Protein AF-0000000087148846 (afdb_homodimer)

Foldseek 3Di:
DFDWDKDWDADPVGDIDIDIDTPPPLVVQDDPPDDSVLSVVLVVLLVVLVVLCCCCVVDDDDDDPVSVVVNVVSQVVNCVSVVDGNCVVVVDDD/DFDWDKDWDADPVGDIDIDIDTPPPLVVQDDPPDDSVLSVVLVVLLVVLVVLCCCCPVDDDDDDPVSVVVNVVSQVVNCVSVVDGNCVVVVDDD

Radius of gyration: 16.55 Å; Cα contacts (8 Å, |Δi|>4): 254; chains: 2; bounding box: 36×47×43 Å

Solvent-accessible surface area (backbone atoms only — not comparable to full-atom values): 10698 Å² total; per-residue (Å²): 134,71,55,71,43,52,30,39,34,29,33,79,84,65,52,68,33,70,38,73,39,34,56,61,53,63,64,73,74,39,59,93,89,55,53,66,36,52,48,53,34,49,53,33,48,53,50,53,35,52,51,38,44,45,60,59,74,65,44,89,75,88,69,59,67,69,55,50,45,35,32,54,42,29,42,50,52,43,22,70,74,71,73,44,48,59,47,71,76,65,69,55,76,135,134,68,55,72,41,51,29,39,34,30,33,79,84,65,51,68,32,70,36,74,40,35,54,61,54,62,64,73,73,40,58,92,89,55,53,67,35,51,48,53,35,50,52,34,47,52,50,53,37,54,51,38,44,44,58,57,75,65,46,91,72,88,69,58,67,68,55,50,46,35,32,53,42,29,42,50,51,44,23,69,73,71,72,46,48,61,48,71,74,67,70,56,78,135

Organism: NCBI:txid1816183

Structure (mmCIF, N/CA/C/O backbone):
data_AF-0000000087148846-model_v1
#
loop_
_entity.id
_entity.type
_entity.pdbx_description
1 polymer 'DUF3194 domain-containing protein'
#
loop_
_atom_site.group_PDB
_atom_site.id
_atom_site.type_symbol
_atom_site.label_atom_id
_atom_site.label_alt_id
_atom_site.label_comp_id
_atom_site.label_asym_id
_atom_site.label_entity_id
_atom_site.label_seq_id
_atom_site.pdbx_PDB_ins_code
_atom_site.Cartn_x
_atom_site.Cartn_y
_atom_site.Cartn_z
_atom_site.occupancy
_atom_site.B_iso_or_equiv
_atom_site.auth_seq_id
_atom_site.auth_comp_id
_atom_site.auth_asym_id
_atom_site.auth_atom_id
_atom_site.pdbx_PDB_model_num
ATOM 1 N N . MET A 1 1 ? 13.867 19.562 8.43 1 84.69 1 MET A N 1
ATOM 2 C CA . MET A 1 1 ? 13.836 18.188 7.961 1 84.69 1 MET A CA 1
ATOM 3 C C . MET A 1 1 ? 12.719 17.406 8.641 1 84.69 1 MET A C 1
ATOM 5 O O . MET A 1 1 ? 12.359 17.688 9.781 1 84.69 1 MET A O 1
ATOM 9 N N . VAL A 1 2 ? 11.945 16.594 7.828 1 97.56 2 VAL A N 1
ATOM 10 C CA . VAL A 1 2 ? 10.82 15.828 8.359 1 97.56 2 VAL A CA 1
ATOM 11 C C . VAL A 1 2 ? 11.32 14.523 8.969 1 97.56 2 VAL A C 1
ATOM 13 O O . VAL A 1 2 ? 12.102 13.797 8.352 1 97.56 2 VAL A O 1
ATOM 16 N N . ASP A 1 3 ? 10.984 14.312 10.273 1 98.25 3 ASP A N 1
ATOM 17 C CA . ASP A 1 3 ? 11.352 13.07 10.945 1 98.25 3 ASP A CA 1
ATOM 18 C C . ASP A 1 3 ? 10.531 11.898 10.398 1 98.25 3 ASP A C 1
ATOM 20 O O . ASP A 1 3 ? 9.602 12.094 9.617 1 98.25 3 ASP A O 1
ATOM 24 N N . THR A 1 4 ? 10.992 10.633 10.781 1 98.81 4 THR A N 1
ATOM 25 C CA . THR A 1 4 ? 10.289 9.438 10.328 1 98.81 4 THR A CA 1
ATOM 26 C C . THR A 1 4 ? 9.625 8.727 11.508 1 98.81 4 THR A C 1
ATOM 28 O O . THR A 1 4 ? 10.008 8.93 12.656 1 98.81 4 THR A O 1
ATOM 31 N N . GLU A 1 5 ? 8.594 8.047 11.211 1 98.81 5 GLU A N 1
ATOM 32 C CA . GLU A 1 5 ? 8.023 7.043 12.109 1 98.81 5 GLU A CA 1
ATOM 33 C C . GLU A 1 5 ? 8.141 5.641 11.516 1 98.81 5 GLU A C 1
ATOM 35 O O . GLU A 1 5 ? 8.07 5.473 10.297 1 98.81 5 GLU A O 1
ATOM 40 N N . THR A 1 6 ? 8.227 4.66 12.438 1 98.88 6 THR A N 1
ATOM 41 C CA . THR A 1 6 ? 8.484 3.299 11.977 1 98.88 6 THR A CA 1
ATOM 42 C C . THR A 1 6 ? 7.32 2.381 12.328 1 98.88 6 THR A C 1
ATOM 44 O O . THR A 1 6 ? 6.82 2.404 13.461 1 98.88 6 THR A O 1
ATOM 47 N N . TYR A 1 7 ? 6.887 1.65 11.414 1 99 7 TYR A N 1
ATOM 48 C CA . TYR A 1 7 ? 5.945 0.551 11.602 1 99 7 TYR A CA 1
ATOM 49 C C . TYR A 1 7 ? 6.645 -0.795 11.445 1 99 7 TYR A C 1
ATOM 51 O O . TYR A 1 7 ? 7.539 -0.943 10.609 1 99 7 TYR A O 1
ATOM 59 N N . THR A 1 8 ? 6.211 -1.742 12.258 1 98.94 8 THR A N 1
ATOM 60 C CA . THR A 1 8 ? 6.703 -3.107 12.109 1 98.94 8 THR A CA 1
ATOM 61 C C . THR A 1 8 ? 5.637 -4 11.477 1 98.94 8 THR A C 1
ATOM 63 O O . THR A 1 8 ? 4.473 -3.965 11.883 1 98.94 8 THR A O 1
ATOM 66 N N . ILE A 1 9 ? 6.035 -4.719 10.469 1 98.94 9 ILE A N 1
ATOM 67 C CA . ILE A 1 9 ? 5.176 -5.691 9.805 1 98.94 9 ILE A CA 1
ATOM 68 C C . ILE A 1 9 ? 5.613 -7.105 10.18 1 98.94 9 ILE A C 1
ATOM 70 O O . ILE A 1 9 ? 6.746 -7.504 9.906 1 98.94 9 ILE A O 1
ATOM 74 N N . GLU A 1 10 ? 4.73 -7.805 10.797 1 98.94 10 GLU A N 1
ATOM 75 C CA . GLU A 1 10 ? 4.996 -9.195 11.156 1 98.94 10 GLU A CA 1
ATOM 76 C C . GLU A 1 10 ? 4.188 -10.156 10.289 1 98.94 10 GLU A C 1
ATOM 78 O O . GLU A 1 10 ? 2.973 -10.008 10.156 1 98.94 10 GLU A O 1
ATOM 83 N N . GLY A 1 11 ? 4.91 -11.102 9.742 1 98.75 11 GLY A N 1
ATOM 84 C CA . GLY A 1 11 ? 4.27 -12.07 8.875 1 98.75 11 GLY A CA 1
ATOM 85 C C . GLY A 1 11 ? 3.727 -13.273 9.617 1 98.75 11 GLY A C 1
ATOM 86 O O . GLY A 1 11 ? 3.896 -13.383 10.836 1 98.75 11 GLY A O 1
ATOM 87 N N . PRO A 1 12 ? 3.014 -14.086 8.867 1 97.69 12 PRO A N 1
ATOM 88 C CA . PRO A 1 12 ? 2.385 -15.258 9.484 1 97.69 12 PRO A CA 1
ATOM 89 C C . PRO A 1 12 ? 3.4 -16.219 10.102 1 97.69 12 PRO A C 1
ATOM 91 O O . PRO A 1 12 ? 3.064 -16.969 11.023 1 97.69 12 PRO A O 1
ATOM 94 N N . ASP A 1 13 ? 4.652 -16.172 9.648 1 96.56 13 ASP A N 1
ATOM 95 C CA . ASP A 1 13 ? 5.656 -17.094 10.156 1 96.56 13 ASP A CA 1
ATOM 96 C C . ASP A 1 13 ? 6.512 -16.438 11.242 1 96.56 13 ASP A C 1
ATOM 98 O O . ASP A 1 13 ? 7.5 -17.031 11.695 1 96.56 13 ASP A O 1
ATOM 102 N N . GLY A 1 14 ? 6.289 -15.273 11.523 1 97.5 14 GLY A N 1
ATOM 103 C CA . GLY A 1 14 ? 6.984 -14.617 12.625 1 97.5 14 GLY A CA 1
ATOM 104 C C . GLY A 1 14 ? 8.086 -13.68 12.156 1 97.5 14 GLY A C 1
ATOM 105 O O . GLY A 1 14 ? 8.641 -12.922 12.953 1 97.5 14 GLY A O 1
ATOM 106 N N . ASP A 1 15 ? 8.477 -13.734 10.875 1 97.94 15 ASP A N 1
ATOM 107 C CA . ASP A 1 15 ? 9.461 -12.797 10.344 1 97.94 15 ASP A CA 1
ATOM 108 C C . ASP A 1 15 ? 8.922 -11.375 10.336 1 97.94 15 ASP A C 1
ATOM 110 O O . ASP A 1 15 ? 7.715 -11.164 10.234 1 97.94 15 ASP A O 1
ATOM 114 N N . THR A 1 16 ? 9.859 -10.406 10.5 1 98.81 16 THR A N 1
ATOM 115 C CA . THR A 1 16 ? 9.43 -9.016 10.57 1 98.81 16 THR A CA 1
ATOM 116 C C . THR A 1 16 ? 10.211 -8.156 9.586 1 98.81 16 THR A C 1
ATOM 118 O O . THR A 1 16 ? 11.297 -8.547 9.141 1 98.81 16 THR A O 1
ATOM 121 N N . ASP A 1 17 ? 9.648 -7.086 9.141 1 98.88 17 ASP A N 1
ATOM 122 C CA . ASP A 1 17 ? 10.297 -5.984 8.43 1 98.88 17 ASP A CA 1
ATOM 123 C C . ASP A 1 17 ? 9.766 -4.637 8.898 1 98.88 17 ASP A C 1
ATOM 125 O O . ASP A 1 17 ? 8.766 -4.574 9.633 1 98.88 17 ASP A O 1
ATOM 129 N N . GLU A 1 18 ? 10.523 -3.627 8.586 1 98.94 18 GLU A N 1
ATOM 130 C CA . GLU A 1 18 ? 10.133 -2.289 9.016 1 98.94 18 GLU A CA 1
ATOM 131 C C . GLU A 1 18 ? 9.688 -1.438 7.824 1 98.94 18 GLU A C 1
ATOM 133 O O . GLU A 1 18 ? 10.211 -1.593 6.719 1 98.94 18 GLU A O 1
ATOM 138 N N . LEU A 1 19 ? 8.758 -0.601 8.078 1 98.94 19 LEU A N 1
ATOM 139 C CA . LEU A 1 19 ? 8.258 0.419 7.164 1 98.94 19 LEU A CA 1
ATOM 140 C C . LEU A 1 19 ? 8.445 1.814 7.75 1 98.94 19 LEU A C 1
ATOM 142 O O . LEU A 1 19 ? 7.801 2.168 8.742 1 98.94 19 LEU A O 1
ATOM 146 N N . GLU A 1 20 ? 9.344 2.539 7.191 1 98.94 20 GLU A N 1
ATOM 147 C CA . GLU A 1 20 ? 9.555 3.928 7.594 1 98.94 20 GLU A CA 1
ATOM 148 C C . GLU A 1 20 ? 8.75 4.883 6.719 1 98.94 20 GL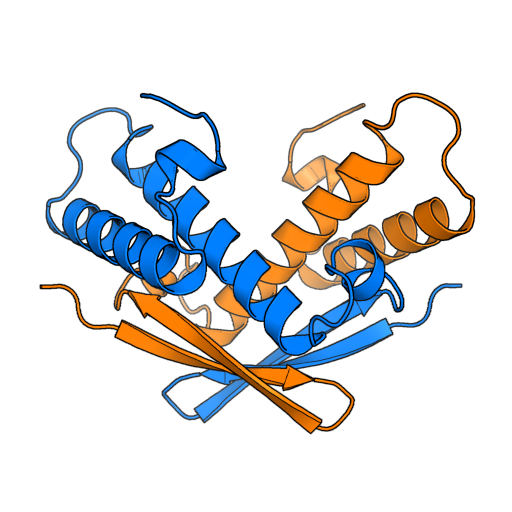U A C 1
ATOM 150 O O . GLU A 1 20 ? 8.75 4.762 5.492 1 98.94 20 GLU A O 1
ATOM 155 N N . LEU A 1 21 ? 8.055 5.746 7.387 1 99 21 LEU A N 1
ATOM 156 C CA . LEU A 1 21 ? 7.273 6.793 6.73 1 99 21 LEU A CA 1
ATOM 157 C C . LEU A 1 21 ? 7.562 8.156 7.348 1 99 21 LEU A C 1
ATOM 159 O O . LEU A 1 21 ? 7.871 8.25 8.539 1 99 21 LEU A O 1
ATOM 163 N N . PRO A 1 22 ? 7.438 9.195 6.48 1 98.88 22 PRO A N 1
ATOM 164 C CA . PRO A 1 22 ? 7.551 10.523 7.086 1 98.88 22 PRO A CA 1
ATOM 165 C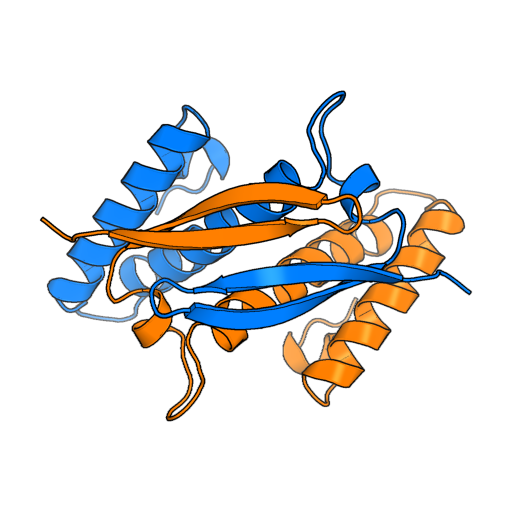 C . PRO A 1 22 ? 6.484 10.781 8.148 1 98.88 22 PRO A C 1
ATOM 167 O O . PRO A 1 22 ? 5.32 10.414 7.961 1 98.88 22 PRO A O 1
ATOM 170 N N . GLU A 1 23 ? 6.992 11.422 9.305 1 98.69 23 GLU A N 1
ATOM 171 C CA . GLU A 1 23 ? 5.996 11.898 10.258 1 98.69 23 GLU A CA 1
ATOM 172 C C . GLU A 1 23 ? 5.004 12.844 9.586 1 98.69 23 GLU A C 1
ATOM 174 O O . GLU A 1 23 ? 5.398 13.727 8.82 1 98.69 23 GLU A O 1
ATOM 179 N N . GLY A 1 24 ? 3.73 12.57 9.812 1 98 24 GLY A N 1
ATOM 180 C CA . GLY A 1 24 ? 2.697 13.438 9.266 1 98 24 GLY A CA 1
ATOM 181 C C . GLY A 1 24 ? 2.031 12.859 8.023 1 98 24 GLY A C 1
ATOM 182 O O . GLY A 1 24 ? 0.914 13.25 7.68 1 98 24 GLY A O 1
ATOM 183 N N . LEU A 1 25 ? 2.693 11.992 7.258 1 98.88 25 LEU A N 1
ATOM 184 C CA . LEU A 1 25 ? 2.127 11.461 6.023 1 98.88 25 LEU A CA 1
ATOM 185 C C . LEU A 1 25 ? 0.875 10.633 6.309 1 98.88 25 LEU A C 1
ATOM 187 O O . LEU A 1 25 ? -0.162 10.836 5.672 1 98.88 25 LEU A O 1
ATOM 191 N N . VAL A 1 26 ? 0.969 9.742 7.277 1 98.81 26 VAL A N 1
ATOM 192 C CA . VAL A 1 26 ? -0.165 8.883 7.609 1 98.81 26 VAL A CA 1
ATOM 193 C C . VAL A 1 26 ? -1.347 9.742 8.055 1 98.81 26 VAL A C 1
ATOM 195 O O . VAL A 1 26 ? -2.486 9.5 7.66 1 98.81 26 VAL A O 1
ATOM 198 N N . ASP A 1 27 ? -1.067 10.805 8.805 1 97.75 27 ASP A N 1
ATOM 199 C CA . ASP A 1 27 ? -2.117 11.711 9.273 1 97.75 27 ASP A CA 1
ATOM 200 C C . ASP A 1 27 ? -2.795 12.414 8.102 1 97.75 27 ASP A C 1
ATOM 202 O O . ASP A 1 27 ? -4.004 12.656 8.133 1 97.75 27 ASP A O 1
ATOM 206 N N . THR A 1 28 ? -2.002 12.836 7.129 1 98.06 28 THR A N 1
ATOM 207 C CA . THR A 1 28 ? -2.518 13.516 5.945 1 98.06 28 THR A CA 1
ATOM 208 C C . THR A 1 28 ? -3.508 12.625 5.199 1 98.06 28 THR A C 1
ATOM 210 O O . THR A 1 28 ? -4.469 13.125 4.602 1 98.06 28 THR A O 1
ATOM 213 N N . LEU A 1 29 ? -3.348 11.273 5.258 1 98.38 29 LEU A N 1
ATOM 214 C CA . LEU A 1 29 ? -4.141 10.328 4.477 1 98.38 29 LEU A CA 1
ATOM 215 C C . LEU A 1 29 ? -5.266 9.734 5.32 1 98.38 29 LEU A C 1
ATOM 217 O O . LEU A 1 29 ? -6.121 9.016 4.801 1 98.38 29 LEU A O 1
ATOM 221 N N . ALA A 1 30 ? -5.285 10.031 6.621 1 98.38 30 ALA A N 1
ATOM 222 C CA . ALA A 1 30 ? -6.223 9.438 7.566 1 98.38 30 ALA A CA 1
ATOM 223 C C . ALA A 1 30 ? -7.543 10.195 7.59 1 98.38 30 ALA A C 1
ATOM 225 O O . ALA A 1 30 ? -7.559 11.422 7.453 1 98.38 30 ALA A O 1
ATOM 226 N N . GLU A 1 31 ? -8.609 9.406 7.68 1 97.5 31 GLU A N 1
ATOM 227 C CA . GLU A 1 31 ? -9.859 10.039 8.086 1 97.5 31 GLU A CA 1
ATOM 228 C C . GLU A 1 31 ? -9.844 10.391 9.57 1 97.5 31 GLU A C 1
ATOM 230 O O . GLU A 1 31 ? -9.016 9.875 10.328 1 97.5 31 GLU A O 1
ATOM 235 N N . GLN A 1 32 ? -10.703 11.359 9.938 1 96.31 32 GLN A N 1
ATOM 236 C CA . GLN A 1 32 ? -10.766 11.781 11.336 1 96.31 32 GLN A CA 1
ATOM 237 C C . GLN A 1 32 ? -10.992 10.586 12.258 1 96.31 32 GLN A C 1
ATOM 239 O O . GLN A 1 32 ? -11.906 9.789 12.039 1 96.31 32 GLN A O 1
ATOM 244 N N . GLY A 1 33 ? -10.062 10.445 13.273 1 96.12 33 GLY A N 1
ATOM 245 C CA . GLY A 1 33 ? -10.234 9.422 14.289 1 96.12 33 GLY A CA 1
ATOM 246 C C . GLY A 1 33 ? -9.672 8.078 13.883 1 96.12 33 GLY A C 1
ATOM 247 O O . GLY A 1 33 ? -9.68 7.129 14.672 1 96.12 33 GLY A O 1
ATOM 248 N N . GLU A 1 34 ? -9.266 7.965 12.727 1 98.19 34 GLU A N 1
ATOM 249 C CA . GLU A 1 34 ? -8.719 6.703 12.234 1 98.19 34 GLU A CA 1
ATOM 250 C C . GLU A 1 34 ? -7.328 6.438 12.805 1 98.19 34 GLU A C 1
ATOM 252 O O . GLU A 1 34 ? -6.484 7.336 12.844 1 98.19 34 GLU A O 1
ATOM 257 N N . ALA A 1 35 ? -7.117 5.266 13.391 1 98.12 35 ALA A N 1
ATOM 258 C CA . ALA A 1 35 ? -5.812 4.902 13.938 1 98.12 35 ALA A CA 1
ATOM 259 C C . ALA A 1 35 ? -4.762 4.801 12.836 1 98.12 35 ALA A C 1
ATOM 261 O O . ALA A 1 35 ? -5.047 4.297 11.75 1 98.12 35 ALA A O 1
ATOM 262 N N . PRO A 1 36 ? -3.537 5.219 13.148 1 98.69 36 PRO A N 1
ATOM 263 C CA . PRO A 1 36 ? -2.49 5.199 12.125 1 98.69 36 PRO A CA 1
ATOM 264 C C . PRO A 1 36 ? -2.258 3.805 11.539 1 98.69 36 PRO A C 1
ATOM 266 O O . PRO A 1 36 ? -2.068 3.658 10.336 1 98.69 36 PRO A O 1
ATOM 269 N N . THR A 1 37 ? -2.275 2.748 12.391 1 98.88 37 THR A N 1
ATOM 270 C CA . THR A 1 37 ? -2.031 1.395 11.906 1 98.88 37 THR A CA 1
ATOM 271 C C . THR A 1 37 ? -3.154 0.942 10.977 1 98.88 37 THR A C 1
ATOM 273 O O . THR A 1 37 ? -2.916 0.19 10.031 1 98.88 37 THR A O 1
ATOM 276 N N . THR A 1 38 ? -4.371 1.38 11.219 1 98.88 38 THR A N 1
ATOM 277 C CA . THR A 1 38 ? -5.492 1.082 10.336 1 98.88 38 THR A CA 1
ATOM 278 C C . THR A 1 38 ? -5.2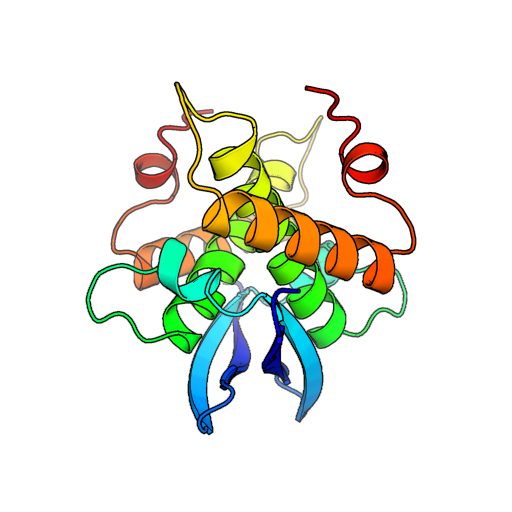81 1.715 8.961 1 98.88 38 THR A C 1
ATOM 280 O O . THR A 1 38 ? -5.516 1.074 7.938 1 98.88 38 THR A O 1
ATOM 283 N N . VAL A 1 39 ? -4.793 2.92 8.906 1 98.94 39 VAL A N 1
ATOM 284 C CA . VAL A 1 39 ? -4.504 3.611 7.656 1 98.94 39 VAL A CA 1
ATOM 285 C C . VAL A 1 39 ? -3.455 2.832 6.863 1 98.94 39 VAL A C 1
ATOM 287 O O . VAL A 1 39 ? -3.6 2.633 5.656 1 98.94 39 VAL A O 1
ATOM 290 N N . VAL A 1 40 ? -2.422 2.348 7.512 1 98.94 40 VAL A N 1
ATOM 291 C CA . VAL A 1 40 ? -1.344 1.61 6.863 1 98.94 40 VAL A CA 1
ATOM 292 C C . VAL A 1 40 ? -1.884 0.302 6.289 1 98.94 40 VAL A C 1
ATOM 294 O O . VAL A 1 40 ? -1.591 -0.048 5.145 1 98.94 40 VAL A O 1
ATOM 297 N N . ALA A 1 41 ? -2.709 -0.365 7.098 1 98.94 41 ALA A N 1
ATOM 298 C CA . ALA A 1 41 ? -3.281 -1.628 6.641 1 98.94 41 ALA A CA 1
ATOM 299 C C . ALA A 1 41 ? -4.188 -1.413 5.434 1 98.94 41 ALA A C 1
ATOM 301 O O . ALA A 1 41 ? -4.145 -2.182 4.469 1 98.94 41 ALA A O 1
ATOM 302 N N . GLU A 1 42 ? -4.973 -0.369 5.453 1 98.94 42 GLU A N 1
ATOM 303 C CA . GLU A 1 42 ? -5.949 -0.126 4.395 1 98.94 42 GLU A CA 1
ATOM 304 C C . GLU A 1 42 ? -5.262 0.294 3.098 1 98.94 42 GLU A C 1
ATOM 306 O O . GLU A 1 42 ? -5.645 -0.155 2.016 1 98.94 42 GLU A O 1
ATOM 311 N N . ILE A 1 43 ? -4.266 1.111 3.182 1 98.88 43 ILE A N 1
ATOM 312 C CA . ILE A 1 43 ? -3.543 1.537 1.988 1 98.88 43 ILE A CA 1
ATOM 313 C C . ILE A 1 43 ? -2.781 0.354 1.396 1 98.88 43 ILE A C 1
ATOM 315 O O . ILE A 1 43 ? -2.729 0.189 0.175 1 98.88 43 ILE A O 1
ATOM 319 N N . ALA A 1 44 ? -2.205 -0.488 2.266 1 98.94 44 ALA A N 1
ATOM 320 C CA . ALA A 1 44 ? -1.559 -1.703 1.774 1 98.94 44 ALA A CA 1
ATOM 321 C C . ALA A 1 44 ? -2.562 -2.609 1.066 1 98.94 44 ALA A C 1
ATOM 323 O O . ALA A 1 44 ? -2.311 -3.068 -0.051 1 98.94 44 ALA A O 1
ATOM 324 N N . LEU A 1 45 ? -3.678 -2.818 1.736 1 98.94 45 LEU A N 1
ATOM 325 C CA . LEU A 1 45 ? -4.684 -3.68 1.125 1 98.94 45 LEU A CA 1
ATOM 326 C C . LEU A 1 45 ? -5.121 -3.129 -0.229 1 98.94 45 LEU A C 1
ATOM 328 O O . LEU A 1 45 ? -5.184 -3.867 -1.214 1 98.94 45 LEU A O 1
ATOM 332 N N . LEU A 1 46 ? -5.469 -1.879 -0.294 1 98.81 46 LEU A N 1
ATOM 333 C CA . LEU A 1 46 ? -5.883 -1.249 -1.543 1 98.81 46 LEU A CA 1
ATOM 334 C C . LEU A 1 46 ? -4.84 -1.464 -2.633 1 98.81 46 LEU A C 1
ATOM 336 O O . LEU A 1 46 ? -5.18 -1.784 -3.773 1 98.81 46 LEU A O 1
ATOM 340 N N . SER A 1 47 ? -3.568 -1.277 -2.293 1 98.75 47 SER A N 1
ATOM 341 C CA . SER A 1 47 ? -2.482 -1.435 -3.254 1 98.75 47 SER A CA 1
ATOM 342 C C . SER A 1 47 ? -2.391 -2.871 -3.756 1 98.75 47 SER A C 1
ATOM 344 O O . SER A 1 47 ? -2.201 -3.107 -4.949 1 98.75 47 SER A O 1
ATOM 346 N N . PHE A 1 48 ? -2.494 -3.838 -2.867 1 98.94 48 PHE A N 1
ATOM 347 C CA . PHE A 1 48 ? -2.43 -5.238 -3.262 1 98.94 48 PHE A CA 1
ATOM 348 C C . PHE A 1 48 ? -3.613 -5.609 -4.145 1 98.94 48 PHE A C 1
ATOM 350 O O . PHE A 1 48 ? -3.457 -6.332 -5.133 1 98.94 48 PHE A O 1
ATOM 357 N N . VAL A 1 49 ? -4.801 -5.141 -3.818 1 98.75 49 VAL A N 1
ATOM 358 C CA . VAL A 1 49 ? -5.984 -5.438 -4.621 1 98.75 49 VAL A CA 1
ATOM 359 C C . VAL A 1 49 ? -5.836 -4.816 -6.008 1 98.75 49 VAL A C 1
ATOM 361 O O . VAL A 1 49 ? -6.137 -5.453 -7.02 1 98.75 49 VAL A O 1
ATOM 364 N N . GLN A 1 50 ? -5.359 -3.566 -6.039 1 98.25 50 GLN A N 1
ATOM 365 C CA . GLN A 1 50 ? -5.125 -2.889 -7.309 1 98.25 50 GLN A CA 1
ATOM 366 C C . GLN A 1 50 ? -4.16 -3.684 -8.188 1 98.25 50 GLN A C 1
ATOM 368 O O . GLN A 1 50 ? -4.383 -3.83 -9.391 1 98.25 50 GLN A O 1
ATOM 373 N N . ARG A 1 51 ? -3.105 -4.203 -7.613 1 97.94 51 ARG A N 1
ATOM 374 C CA . ARG A 1 51 ? -2.107 -4.957 -8.367 1 97.94 51 ARG A CA 1
ATOM 375 C C . ARG A 1 51 ? -2.67 -6.297 -8.836 1 97.94 51 ARG A C 1
ATOM 377 O O . ARG A 1 51 ? -2.439 -6.711 -9.969 1 97.94 51 ARG A O 1
ATOM 384 N N . SER A 1 52 ? -3.365 -6.91 -7.98 1 98.25 52 SER A N 1
ATOM 385 C CA . SER A 1 52 ? -4.012 -8.164 -8.367 1 98.25 52 SER A CA 1
ATOM 386 C C . SER A 1 52 ? -4.992 -7.941 -9.516 1 98.25 52 SER A C 1
ATOM 388 O O . SER A 1 52 ? -4.98 -8.688 -10.5 1 98.25 52 SER A O 1
ATOM 390 N N . HIS A 1 53 ? -5.824 -6.988 -9.414 1 97.25 53 HIS A N 1
ATOM 391 C CA . HIS A 1 53 ? -6.805 -6.633 -10.438 1 97.25 53 HIS A CA 1
ATOM 392 C C . HIS A 1 53 ? -6.129 -6.375 -11.781 1 97.25 53 HIS A C 1
ATOM 394 O O . HIS A 1 53 ? -6.605 -6.836 -12.82 1 97.25 53 HIS A O 1
ATOM 400 N N . ALA A 1 54 ? -5.039 -5.633 -11.703 1 95.81 54 ALA A N 1
ATOM 401 C CA . ALA A 1 54 ? -4.293 -5.305 -12.922 1 95.81 54 ALA A CA 1
ATOM 402 C C . ALA A 1 54 ? -3.754 -6.566 -13.586 1 95.81 54 ALA A C 1
ATOM 404 O O . ALA A 1 54 ? -3.783 -6.688 -14.812 1 95.81 54 ALA A O 1
ATOM 405 N N . ILE A 1 55 ? -3.252 -7.504 -12.828 1 95.5 55 ILE A N 1
ATOM 406 C CA . ILE A 1 55 ? -2.711 -8.758 -13.352 1 95.5 55 ILE A CA 1
ATOM 407 C C . ILE A 1 55 ? -3.807 -9.523 -14.086 1 95.5 55 ILE A C 1
ATOM 409 O O . ILE A 1 55 ? -3.559 -10.125 -15.133 1 95.5 55 ILE A O 1
ATOM 413 N N . VAL A 1 56 ? -5.023 -9.508 -13.547 1 95.25 56 VAL A N 1
ATOM 414 C CA . VAL A 1 56 ? -6.094 -10.352 -14.062 1 95.25 56 VAL A CA 1
ATOM 415 C C . VAL A 1 56 ? -6.855 -9.617 -15.156 1 95.25 56 VAL A C 1
ATOM 417 O O . VAL A 1 56 ? -7.125 -10.18 -16.219 1 95.25 56 VAL A O 1
ATOM 420 N N . HIS A 1 57 ? -7.184 -8.391 -15.023 1 93.12 57 HIS A N 1
ATOM 421 C CA . HIS A 1 57 ? -8.117 -7.703 -15.914 1 93.12 57 HIS A CA 1
ATOM 422 C C . HIS A 1 57 ? -7.367 -6.855 -16.938 1 93.12 57 HIS A C 1
ATOM 424 O O . HIS A 1 57 ? -7.953 -6.43 -17.938 1 93.12 57 HIS A O 1
ATOM 430 N N . HIS A 1 58 ? -6.145 -6.543 -16.703 1 90.19 58 HIS A N 1
ATOM 431 C CA . HIS A 1 58 ? -5.391 -5.758 -17.672 1 90.19 58 HIS A CA 1
ATOM 432 C C . HIS A 1 58 ? -4.328 -6.609 -18.359 1 90.19 58 HIS A C 1
ATOM 434 O O . HIS A 1 58 ? -3.447 -6.082 -19.047 1 90.19 58 HIS A O 1
ATOM 440 N N . ALA A 1 59 ? -4.395 -7.93 -18.141 1 86.56 59 ALA A N 1
ATOM 441 C CA . ALA A 1 59 ? -3.469 -8.852 -18.797 1 86.56 59 ALA A CA 1
ATOM 442 C C . ALA A 1 59 ? -3.807 -9 -20.266 1 86.56 59 ALA A C 1
ATOM 444 O O . ALA A 1 59 ? -4.969 -8.883 -20.672 1 86.56 59 ALA A O 1
ATOM 445 N N . GLU A 1 60 ? -2.574 -9.188 -20.984 1 88.25 60 GLU A N 1
ATOM 446 C CA . GLU A 1 60 ? -2.758 -9.562 -22.375 1 88.25 60 GLU A CA 1
ATOM 447 C C . GLU A 1 60 ? -2.855 -11.078 -22.531 1 88.25 60 GLU A C 1
ATOM 449 O O . GLU A 1 60 ? -1.927 -11.805 -22.172 1 88.25 60 GLU A O 1
ATOM 454 N N . GLY A 1 61 ? -4.039 -11.648 -22.859 1 88.88 61 GLY A N 1
ATOM 455 C CA . GLY A 1 61 ? -4.16 -13.078 -23.078 1 88.88 61 GLY A CA 1
ATOM 456 C C . GLY A 1 61 ? -4.879 -13.797 -21.953 1 88.88 61 GLY A C 1
ATOM 457 O O . GLY A 1 61 ? -5.59 -13.172 -21.156 1 88.88 61 GLY A O 1
ATOM 458 N N . GLU A 1 62 ? -4.613 -15.133 -21.906 1 93.38 62 GLU A N 1
ATOM 459 C CA . GLU A 1 62 ? -5.301 -15.969 -20.938 1 93.38 62 GLU A CA 1
ATOM 460 C C . GLU A 1 62 ? -4.637 -15.875 -19.562 1 93.38 62 GLU A C 1
ATOM 462 O O . GLU A 1 62 ? -3.412 -15.93 -19.453 1 93.38 62 GLU A O 1
ATOM 467 N N . VAL A 1 63 ? -5.457 -15.711 -18.578 1 93.56 63 VAL A N 1
ATOM 468 C CA . VAL A 1 63 ? -4.996 -15.641 -17.188 1 93.56 63 VAL A CA 1
ATOM 469 C C . VAL A 1 63 ? -5.176 -17 -16.516 1 93.56 63 VAL A C 1
ATOM 471 O O . VAL A 1 63 ? -6.254 -17.594 -16.578 1 93.56 63 VAL A O 1
ATOM 474 N N . PRO A 1 64 ? -4.102 -17.438 -15.844 1 95.25 64 PRO A N 1
ATOM 475 C CA . PRO A 1 64 ? -4.238 -18.703 -15.102 1 95.25 64 PRO A CA 1
ATOM 476 C C . PRO A 1 64 ? -5.355 -18.656 -14.07 1 95.25 64 PRO A C 1
ATOM 478 O O . PRO A 1 64 ? -5.562 -17.625 -13.422 1 95.25 64 PRO A O 1
ATOM 481 N N . ALA A 1 65 ? -5.992 -19.844 -13.922 1 96.88 65 ALA A N 1
ATOM 482 C CA . ALA A 1 65 ? -7.148 -19.938 -13.031 1 96.88 65 ALA A CA 1
ATOM 483 C C . ALA A 1 65 ? -6.77 -19.594 -11.602 1 96.88 65 ALA A C 1
ATOM 485 O O . ALA A 1 65 ? -7.578 -19.016 -10.859 1 96.88 65 ALA A O 1
ATOM 486 N N . ASP A 1 66 ? -5.605 -19.891 -11.188 1 97.56 66 ASP A N 1
ATOM 487 C CA . ASP A 1 66 ? -5.176 -19.625 -9.82 1 97.56 66 ASP A CA 1
ATOM 488 C C . ASP A 1 66 ? -5.09 -18.109 -9.555 1 97.56 66 ASP A C 1
ATOM 490 O O . ASP A 1 66 ? -5.418 -17.641 -8.469 1 97.56 66 ASP A O 1
ATOM 494 N N . LEU A 1 67 ? -4.68 -17.359 -10.547 1 98.12 67 LEU A N 1
ATOM 495 C CA . LEU A 1 67 ? -4.594 -15.914 -10.406 1 98.12 67 LEU A CA 1
ATOM 496 C C . LEU A 1 67 ? -5.984 -15.289 -10.367 1 98.12 67 LEU A C 1
ATOM 498 O O . LEU A 1 67 ? -6.207 -14.305 -9.656 1 98.12 67 LEU A O 1
ATOM 502 N N . GLU A 1 68 ? -6.891 -15.805 -11.109 1 97.81 68 GLU A N 1
ATOM 503 C CA . GLU A 1 68 ? -8.273 -15.344 -11.062 1 97.81 68 GLU A CA 1
ATOM 504 C C . GLU A 1 68 ? -8.875 -15.539 -9.672 1 97.81 68 GLU A C 1
ATOM 506 O O . GLU A 1 68 ? -9.523 -14.633 -9.141 1 97.81 68 GLU A O 1
ATOM 511 N N . ALA A 1 69 ? -8.617 -16.688 -9.188 1 98.62 69 ALA A N 1
ATOM 512 C CA . ALA A 1 69 ? -9.148 -17 -7.859 1 98.62 69 ALA A CA 1
ATOM 513 C C . ALA A 1 69 ? -8.523 -16.094 -6.793 1 98.62 69 ALA A C 1
ATOM 515 O O . ALA A 1 69 ? -9.203 -15.672 -5.859 1 98.62 69 ALA A O 1
ATOM 516 N N . ILE A 1 70 ? -7.266 -15.82 -6.93 1 98.75 70 ILE A N 1
ATOM 517 C CA . ILE A 1 70 ? -6.566 -14.938 -6.004 1 98.75 70 ILE A CA 1
ATOM 518 C C . ILE A 1 70 ? -7.176 -13.539 -6.062 1 98.75 70 ILE A C 1
ATOM 520 O O . ILE A 1 70 ? -7.453 -12.93 -5.027 1 98.75 70 ILE A O 1
ATOM 524 N N . ASN A 1 71 ? -7.391 -13.039 -7.262 1 98.56 71 ASN A N 1
ATOM 525 C CA . ASN A 1 71 ? -7.988 -11.719 -7.43 1 98.56 71 ASN A CA 1
ATOM 526 C C 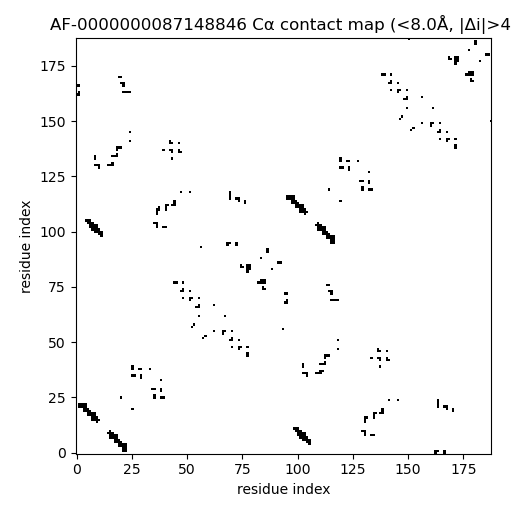. ASN A 1 71 ? -9.398 -11.664 -6.844 1 98.56 71 ASN A C 1
ATOM 528 O O . ASN A 1 71 ? -9.773 -10.672 -6.211 1 98.56 71 ASN A O 1
ATOM 532 N N . GLU A 1 72 ? -10.172 -12.727 -7.09 1 98.56 72 GLU A N 1
ATOM 533 C CA . GLU A 1 72 ? -11.516 -12.773 -6.52 1 98.56 72 GLU A CA 1
ATOM 534 C C . GLU A 1 72 ? -11.469 -12.68 -4.996 1 98.56 72 GLU A C 1
ATOM 536 O O . GLU A 1 72 ? -12.266 -11.953 -4.391 1 98.56 72 GLU A O 1
ATOM 541 N N . LYS A 1 73 ? -10.578 -13.406 -4.379 1 98.88 73 LYS A N 1
ATOM 542 C CA . LYS A 1 73 ? -10.43 -13.359 -2.926 1 98.88 73 LYS A CA 1
ATOM 543 C C . LYS A 1 73 ? -9.961 -11.977 -2.469 1 98.88 73 LYS A C 1
ATOM 545 O O . LYS A 1 73 ? -10.414 -11.469 -1.442 1 98.88 73 LYS A O 1
ATOM 550 N N . ALA A 1 74 ? -9.016 -11.406 -3.215 1 98.88 74 ALA A N 1
ATOM 551 C CA . ALA A 1 74 ? -8.523 -10.078 -2.875 1 98.88 74 ALA A CA 1
ATOM 552 C C . ALA A 1 74 ? -9.656 -9.055 -2.863 1 98.88 74 ALA A C 1
ATOM 554 O O . ALA A 1 74 ? -9.766 -8.25 -1.938 1 98.88 74 ALA A O 1
ATOM 555 N N . GLU A 1 75 ? -10.461 -9.094 -3.842 1 98.5 75 GLU A N 1
ATOM 556 C CA . GLU A 1 75 ? -11.562 -8.148 -3.943 1 98.5 75 GLU A CA 1
ATOM 557 C C . GLU A 1 75 ? -12.602 -8.398 -2.852 1 98.5 75 GLU A C 1
ATOM 559 O O . GLU A 1 75 ? -13.219 -7.453 -2.346 1 98.5 75 GLU A O 1
ATOM 564 N N . ALA A 1 76 ? -12.781 -9.641 -2.545 1 98.88 76 ALA A N 1
ATOM 565 C CA . ALA A 1 76 ? -13.68 -9.961 -1.438 1 98.88 76 ALA A CA 1
ATOM 566 C C . ALA A 1 76 ? -13.172 -9.383 -0.126 1 98.88 76 ALA A C 1
ATOM 568 O O . ALA A 1 76 ? -13.945 -8.859 0.675 1 98.88 76 ALA A O 1
ATOM 569 N N . LEU A 1 77 ? -11.898 -9.492 0.185 1 98.94 77 LEU A N 1
ATOM 570 C CA . LEU A 1 77 ? -11.297 -8.93 1.386 1 98.94 77 LEU A CA 1
ATOM 571 C C . LEU A 1 77 ? -11.453 -7.41 1.403 1 98.94 77 LEU A C 1
ATOM 573 O O . LEU A 1 77 ? -11.703 -6.82 2.457 1 98.94 77 LEU A O 1
ATOM 577 N N . PHE A 1 78 ? -11.312 -6.797 0.214 1 98.88 78 PHE A N 1
ATOM 578 C CA . PHE A 1 78 ? -11.5 -5.355 0.088 1 98.88 78 PHE A CA 1
ATOM 579 C C . PHE A 1 78 ? -12.914 -4.961 0.495 1 98.88 78 PHE A C 1
ATOM 581 O O . PHE A 1 78 ? -13.109 -4.031 1.284 1 98.88 78 PHE A O 1
ATOM 588 N N . GLU A 1 79 ? -13.859 -5.668 -0.025 1 98.88 79 GLU A N 1
ATOM 589 C CA . GLU A 1 79 ? -15.25 -5.355 0.275 1 98.88 79 GLU A CA 1
ATOM 590 C C . GLU A 1 79 ? -15.547 -5.527 1.763 1 98.88 79 GLU A C 1
ATOM 592 O O . GLU A 1 79 ? -16.297 -4.734 2.348 1 98.88 79 GLU A O 1
ATOM 597 N N . GLU A 1 80 ? -15.031 -6.559 2.289 1 98.5 80 GLU A N 1
ATOM 598 C CA . GLU A 1 80 ? -15.219 -6.805 3.717 1 98.5 80 GLU A CA 1
ATOM 599 C C . GLU A 1 80 ? -14.648 -5.66 4.551 1 98.5 80 GLU A C 1
ATOM 601 O O . GLU A 1 80 ? -15.266 -5.23 5.527 1 98.5 80 GLU A O 1
ATOM 606 N N . ARG A 1 81 ? -13.562 -5.141 4.176 1 98.25 81 ARG A N 1
ATOM 607 C CA . ARG A 1 81 ? -12.867 -4.121 4.949 1 98.25 81 ARG A CA 1
ATOM 608 C C . ARG A 1 81 ? -13.492 -2.746 4.73 1 98.25 81 ARG A C 1
ATOM 610 O O .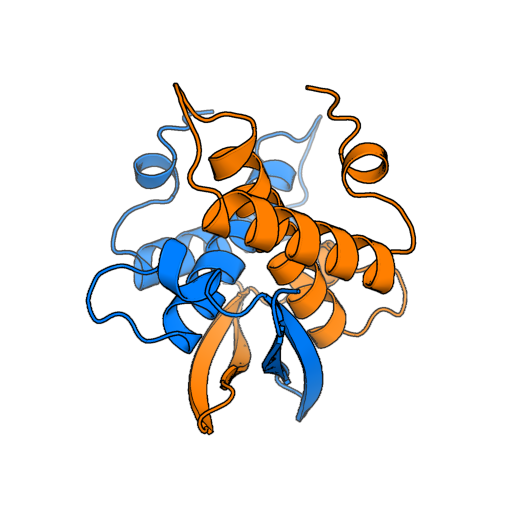 ARG A 1 81 ? -13.648 -1.971 5.676 1 98.25 81 ARG A O 1
ATOM 617 N N . PHE A 1 82 ? -13.781 -2.443 3.486 1 97.94 82 PHE A N 1
ATOM 618 C CA . PHE A 1 82 ? -14.156 -1.081 3.119 1 97.94 82 PHE A CA 1
ATOM 619 C C . PHE A 1 82 ? -15.664 -0.941 3.01 1 97.94 82 PHE A C 1
ATOM 621 O O . PHE A 1 82 ? -16.188 0.174 2.969 1 97.94 82 PHE A O 1
ATOM 628 N N . GLY A 1 83 ? -16.391 -2.029 2.887 1 98.19 83 GLY A N 1
ATOM 629 C CA . GLY A 1 83 ? -17.844 -1.983 2.859 1 98.19 83 GLY A CA 1
ATOM 630 C C . GLY A 1 83 ? -18.406 -1.653 1.489 1 98.19 83 GLY A C 1
ATOM 631 O O . GLY A 1 83 ? -19.578 -1.303 1.362 1 98.19 83 GLY A O 1
ATOM 632 N N . MET A 1 84 ? -17.609 -1.658 0.482 1 97.88 84 MET A N 1
ATOM 633 C CA . MET A 1 84 ? -18 -1.422 -0.908 1 97.88 84 MET A CA 1
ATOM 634 C C . MET A 1 84 ? -17.125 -2.234 -1.856 1 97.88 84 MET A C 1
ATOM 636 O O . MET A 1 84 ? -16.047 -2.711 -1.469 1 97.88 84 MET A O 1
ATOM 640 N N . THR A 1 85 ? -17.578 -2.389 -3.006 1 96.94 85 THR A N 1
ATOM 641 C CA . THR A 1 85 ? -16.812 -3.17 -3.965 1 96.94 85 THR A CA 1
ATOM 642 C C . THR A 1 85 ? -15.633 -2.359 -4.5 1 96.94 85 THR A C 1
ATOM 644 O O . THR A 1 85 ? -15.617 -1.132 -4.387 1 96.94 85 THR A O 1
ATOM 647 N N . PHE A 1 86 ? -14.656 -3.068 -4.984 1 97 86 PHE A N 1
ATOM 648 C CA . PHE A 1 86 ? -13.484 -2.426 -5.566 1 97 86 PHE A CA 1
ATOM 649 C C . PHE A 1 86 ? -13.875 -1.55 -6.75 1 97 86 PHE A C 1
ATOM 651 O O . PHE A 1 86 ? -13.375 -0.432 -6.895 1 97 86 PHE A O 1
ATOM 658 N N . GLU A 1 87 ? -14.742 -2.049 -7.594 1 94.56 87 GLU A N 1
ATOM 659 C CA . GLU A 1 87 ? -15.227 -1.301 -8.75 1 94.56 87 GLU A CA 1
ATOM 660 C C . GLU A 1 87 ? -15.883 0.008 -8.328 1 94.56 87 GLU A C 1
ATOM 662 O O . GLU A 1 87 ? -15.648 1.053 -8.938 1 94.56 87 GLU A O 1
ATOM 667 N N . GLU A 1 88 ? -16.703 -0.084 -7.363 1 95.88 88 GLU A N 1
ATOM 668 C CA . GLU A 1 88 ? -17.359 1.108 -6.848 1 95.88 88 GLU A CA 1
ATOM 669 C C . GLU A 1 88 ? -16.359 2.115 -6.305 1 95.88 88 GLU A C 1
ATOM 671 O O . GLU A 1 88 ? -16.484 3.318 -6.535 1 95.88 88 GLU A O 1
ATOM 676 N N . ALA A 1 89 ? -15.383 1.638 -5.57 1 94.69 89 ALA A N 1
ATOM 677 C CA . ALA A 1 89 ? -14.398 2.482 -4.895 1 94.69 89 ALA A CA 1
ATOM 678 C C . ALA A 1 89 ? -13.531 3.232 -5.902 1 94.69 89 ALA A C 1
ATOM 680 O O . ALA A 1 89 ? -13.148 4.379 -5.668 1 94.69 89 ALA A O 1
ATOM 681 N N . THR A 1 90 ? -13.141 2.578 -7.008 1 92.94 90 THR A N 1
ATOM 682 C CA . THR A 1 90 ? -12.195 3.148 -7.961 1 92.94 90 THR A CA 1
ATOM 683 C C . THR A 1 90 ? -12.93 3.748 -9.156 1 92.94 90 THR A C 1
ATOM 685 O O . THR A 1 90 ? -12.336 4.488 -9.945 1 92.94 90 THR A O 1
ATOM 688 N N . GLY A 1 91 ? -14.227 3.568 -9.289 1 88.12 91 GLY A N 1
ATOM 689 C CA . GLY A 1 91 ? -14.961 4.008 -10.461 1 88.12 91 GLY A CA 1
ATOM 690 C C . GLY A 1 91 ? -14.484 3.35 -11.742 1 88.12 91 GLY A C 1
ATOM 691 O O . GLY A 1 91 ? -14.695 3.881 -12.836 1 88.12 91 GLY A O 1
ATOM 692 N N . HIS A 1 92 ? -13.641 2.436 -11.578 1 76.44 92 HIS A N 1
ATOM 693 C CA . HIS A 1 92 ? -13.008 1.737 -12.695 1 76.44 92 HIS A CA 1
ATOM 694 C C . HIS A 1 92 ? -13.852 0.556 -13.156 1 76.44 92 HIS A C 1
ATOM 696 O O . HIS A 1 92 ? -14.344 -0.221 -12.336 1 76.44 92 HIS A O 1
ATOM 702 N N . SER A 1 93 ? -14.414 0.664 -14.461 1 68.44 93 SER A N 1
ATOM 703 C CA . SER A 1 93 ? -15.117 -0.469 -15.055 1 68.44 93 SER A CA 1
ATOM 704 C C . SER A 1 93 ? -14.344 -1.031 -16.25 1 68.44 93 SER A C 1
ATOM 706 O O . SER A 1 93 ? -13.633 -0.295 -16.938 1 68.44 93 SER A O 1
ATOM 708 N N . HIS A 1 94 ? -13.875 -2.281 -16.281 1 61 94 HIS A N 1
ATOM 709 C CA . HIS A 1 94 ? -13.188 -2.904 -17.406 1 61 94 HIS A CA 1
ATOM 710 C C . HIS A 1 94 ? -14.148 -3.189 -18.547 1 61 94 HIS A C 1
ATOM 712 O O . HIS A 1 94 ? -15.359 -3.332 -18.344 1 61 94 HIS A O 1
ATOM 718 N N . MET B 1 1 ? -11.695 -22.375 -3.002 1 84.56 1 MET B N 1
ATOM 719 C CA . MET B 1 1 ? -11.609 -21.094 -2.316 1 84.56 1 MET B CA 1
ATOM 720 C C . MET B 1 1 ? -10.18 -20.812 -1.854 1 84.56 1 MET B C 1
ATOM 722 O O . MET B 1 1 ? -9.43 -21.734 -1.551 1 84.56 1 MET B O 1
ATOM 726 N N . VAL B 1 2 ? -9.688 -19.547 -2.09 1 97.62 2 VAL B N 1
ATOM 727 C CA . VAL B 1 2 ? -8.32 -19.188 -1.728 1 97.62 2 VAL B CA 1
ATOM 728 C C . VAL B 1 2 ? -8.266 -18.781 -0.257 1 97.62 2 VAL B C 1
ATOM 730 O O . VAL B 1 2 ? -9.078 -17.969 0.202 1 97.62 2 VAL B O 1
ATOM 733 N N . ASP B 1 3 ? -7.395 -19.484 0.519 1 98.31 3 ASP B N 1
ATOM 734 C CA . ASP B 1 3 ? -7.199 -19.141 1.924 1 98.31 3 ASP B CA 1
ATOM 735 C C . ASP B 1 3 ? -6.484 -17.797 2.064 1 98.31 3 ASP B C 1
ATOM 737 O O . ASP B 1 3 ? -6.004 -17.234 1.077 1 98.31 3 ASP B O 1
ATOM 741 N N . THR B 1 4 ? -6.516 -17.266 3.35 1 98.81 4 THR B N 1
ATOM 742 C CA . THR B 1 4 ? -5.859 -15.984 3.604 1 98.81 4 THR B CA 1
ATOM 743 C C . THR B 1 4 ? -4.648 -16.172 4.512 1 98.81 4 THR B C 1
ATOM 745 O O . THR B 1 4 ? -4.543 -17.172 5.215 1 98.81 4 THR B O 1
ATOM 748 N N . GLU B 1 5 ? -3.732 -15.281 4.383 1 98.81 5 GLU B N 1
ATOM 749 C CA . GLU B 1 5 ? -2.672 -15.094 5.367 1 98.81 5 GLU B CA 1
ATOM 750 C C . GLU B 1 5 ? -2.771 -13.719 6.023 1 98.81 5 GLU B C 1
ATOM 752 O O . GLU B 1 5 ? -3.189 -12.75 5.387 1 98.81 5 GLU B O 1
ATOM 757 N N . THR B 1 6 ? -2.291 -13.688 7.285 1 98.88 6 THR B N 1
ATOM 758 C CA . THR B 1 6 ? -2.467 -12.461 8.062 1 98.88 6 THR B CA 1
ATOM 759 C C . THR B 1 6 ? -1.116 -11.844 8.414 1 98.88 6 THR B C 1
ATOM 761 O O . THR B 1 6 ? -0.204 -12.547 8.852 1 98.88 6 THR B O 1
ATOM 764 N N . TYR B 1 7 ? -0.987 -10.625 8.195 1 99 7 TYR B N 1
ATOM 765 C CA . TYR B 1 7 ? 0.127 -9.812 8.672 1 99 7 TYR B CA 1
ATOM 766 C C . TYR B 1 7 ? -0.313 -8.883 9.789 1 99 7 TYR B C 1
ATOM 768 O O . TYR B 1 7 ? -1.433 -8.367 9.773 1 99 7 TYR B O 1
ATOM 776 N N . THR B 1 8 ? 0.582 -8.695 10.75 1 98.94 8 THR B N 1
ATOM 777 C CA . THR B 1 8 ? 0.335 -7.719 11.805 1 98.94 8 THR B CA 1
ATOM 778 C C . THR B 1 8 ? 1.178 -6.465 11.594 1 98.94 8 THR B C 1
ATOM 780 O O . THR B 1 8 ? 2.377 -6.559 11.32 1 98.94 8 THR B O 1
ATOM 783 N N . ILE B 1 9 ? 0.533 -5.344 11.656 1 98.94 9 ILE B N 1
ATOM 784 C CA . ILE B 1 9 ? 1.195 -4.047 11.57 1 98.94 9 ILE B CA 1
ATOM 785 C C . ILE B 1 9 ? 1.222 -3.389 12.945 1 98.94 9 ILE B C 1
ATOM 787 O O . ILE B 1 9 ? 0.171 -3.123 13.539 1 98.94 9 ILE B O 1
ATOM 791 N N . GLU B 1 10 ? 2.389 -3.16 13.43 1 98.94 10 GLU B N 1
ATOM 792 C CA . GLU B 1 10 ? 2.559 -2.479 14.711 1 98.94 10 GLU B CA 1
ATOM 793 C C . GLU B 1 10 ? 3.086 -1.061 14.516 1 98.94 10 GLU B C 1
ATOM 795 O O . GLU B 1 10 ? 4.082 -0.853 13.812 1 98.94 10 GLU B O 1
ATOM 800 N N . GLY B 1 11 ? 2.393 -0.146 15.133 1 98.75 11 GLY B N 1
ATOM 801 C CA . GLY B 1 11 ? 2.773 1.253 15.016 1 98.75 11 GLY B CA 1
ATOM 802 C C . GLY B 1 11 ? 3.783 1.689 16.062 1 98.75 11 GLY B C 1
ATOM 803 O O . GLY B 1 11 ? 4.164 0.905 16.922 1 98.75 11 GLY B O 1
ATOM 804 N N . PRO B 1 12 ? 4.246 2.904 15.867 1 97.69 12 PRO B N 1
ATOM 805 C CA . PRO B 1 12 ? 5.277 3.418 16.781 1 97.69 12 PRO B CA 1
ATOM 806 C C . PRO B 1 12 ? 4.805 3.484 18.219 1 97.69 12 PRO B C 1
ATOM 808 O O . PRO B 1 12 ? 5.625 3.455 19.141 1 97.69 12 PRO B O 1
ATOM 811 N N . ASP B 1 13 ? 3.502 3.535 18.438 1 96.56 13 ASP B N 1
ATOM 812 C CA . ASP B 1 13 ? 2.99 3.664 19.797 1 96.56 13 ASP B CA 1
ATOM 813 C C . ASP B 1 13 ? 2.566 2.307 20.359 1 96.56 13 ASP B C 1
ATOM 815 O O . ASP B 1 13 ? 1.98 2.23 21.438 1 96.56 13 ASP B O 1
ATOM 819 N N . GLY B 1 14 ? 2.674 1.321 19.641 1 97.44 14 GLY B N 1
ATOM 820 C CA . GLY B 1 14 ? 2.387 -0.016 20.125 1 97.44 14 GLY B CA 1
ATOM 821 C C . GLY B 1 14 ? 1.043 -0.547 19.672 1 97.44 14 GLY B C 1
ATOM 822 O O . GLY B 1 14 ? 0.738 -1.727 19.859 1 97.44 14 GLY B O 1
ATOM 823 N N . ASP B 1 15 ? 0.173 0.293 19.109 1 98 15 ASP B N 1
ATOM 824 C CA . ASP B 1 15 ? -1.101 -0.169 18.562 1 98 15 ASP B CA 1
ATOM 825 C C . ASP B 1 15 ? -0.885 -1.077 17.359 1 98 15 ASP B C 1
ATOM 827 O O . ASP B 1 15 ? 0.11 -0.942 16.641 1 98 15 ASP B O 1
ATOM 831 N N . THR B 1 16 ? -1.824 -2.035 17.188 1 98.88 16 THR B N 1
ATOM 832 C CA . THR B 1 16 ? -1.667 -2.996 16.094 1 98.88 16 THR B CA 1
ATOM 833 C C . THR B 1 16 ? -2.934 -3.066 15.25 1 98.88 16 THR B C 1
ATOM 835 O O . THR B 1 16 ? -4.012 -2.678 15.703 1 98.88 16 THR B O 1
ATOM 838 N N . ASP B 1 17 ? -2.818 -3.406 14.008 1 98.88 17 ASP B N 1
ATOM 839 C CA . ASP B 1 17 ? -3.889 -3.805 13.102 1 98.88 17 ASP B CA 1
ATOM 840 C C . ASP B 1 17 ? -3.459 -4.984 12.234 1 98.88 17 ASP B C 1
ATOM 842 O O . ASP B 1 17 ? -2.283 -5.355 12.219 1 98.88 17 ASP B O 1
ATOM 846 N N . GLU B 1 18 ? -4.445 -5.609 11.672 1 98.94 18 GLU B N 1
ATOM 847 C CA . GLU B 1 18 ? -4.156 -6.773 10.836 1 98.94 18 GLU B CA 1
ATOM 848 C C . GLU B 1 18 ? -4.418 -6.477 9.359 1 98.94 18 GLU B C 1
ATOM 850 O O . GLU B 1 18 ? -5.312 -5.695 9.031 1 98.94 18 GLU B O 1
ATOM 855 N N . LEU B 1 19 ? -3.637 -7.078 8.539 1 98.94 19 LEU B N 1
ATOM 856 C CA . LEU B 1 19 ? -3.76 -7.074 7.086 1 98.94 19 LEU B CA 1
ATOM 857 C C . LEU B 1 19 ? -3.932 -8.492 6.555 1 98.94 19 LEU B C 1
ATOM 859 O O . LEU B 1 19 ? -3.008 -9.305 6.629 1 98.94 19 LEU B O 1
ATOM 863 N N . GLU B 1 20 ? -5.086 -8.789 6.094 1 98.94 20 GLU B N 1
ATOM 864 C CA . GLU B 1 20 ? -5.348 -10.078 5.469 1 98.94 20 GLU B CA 1
ATOM 865 C C . GLU B 1 20 ? -5.176 -10.008 3.955 1 98.94 20 GLU B C 1
ATOM 867 O O . GLU B 1 20 ? -5.672 -9.078 3.311 1 98.94 20 GLU B O 1
ATOM 872 N N . LEU B 1 21 ? -4.445 -10.945 3.469 1 99 21 LEU B N 1
ATOM 873 C CA . LEU B 1 21 ? -4.219 -11.086 2.035 1 99 21 LEU B CA 1
ATOM 874 C C . LEU B 1 21 ? -4.465 -12.523 1.584 1 99 21 LEU B C 1
ATOM 876 O O . LEU B 1 21 ? -4.25 -13.461 2.35 1 99 21 LEU B O 1
ATOM 880 N N . PRO B 1 22 ? -4.91 -12.633 0.308 1 98.88 22 PRO B N 1
ATOM 881 C CA . PRO B 1 22 ? -4.996 -14.008 -0.201 1 98.88 22 PRO B CA 1
ATOM 882 C C . PRO B 1 22 ? -3.646 -14.719 -0.197 1 98.88 22 PRO B C 1
ATOM 884 O O . PRO B 1 22 ? -2.625 -14.125 -0.543 1 98.88 22 PRO B O 1
ATOM 887 N N . GLU B 1 23 ? -3.732 -16.062 0.251 1 98.69 23 GLU B N 1
ATOM 888 C CA . GLU B 1 23 ? -2.533 -16.859 0.064 1 98.69 23 GLU B CA 1
ATOM 889 C C . GLU B 1 23 ? -2.102 -16.891 -1.4 1 98.69 23 GLU B C 1
ATOM 891 O O . GLU B 1 23 ? -2.934 -17.047 -2.295 1 98.69 23 GLU B O 1
ATOM 896 N N . GLY B 1 24 ? -0.823 -16.625 -1.614 1 98.06 24 GLY B N 1
ATOM 897 C CA . GLY B 1 24 ? -0.289 -16.672 -2.967 1 98.06 24 GLY B CA 1
ATOM 898 C C . GLY B 1 24 ? -0.11 -15.289 -3.582 1 98.06 24 GLY B C 1
ATOM 899 O O . GLY B 1 24 ? 0.676 -15.125 -4.516 1 98.06 24 GLY B O 1
ATOM 900 N N . LEU B 1 25 ? -0.854 -14.266 -3.156 1 98.88 25 LEU B N 1
ATOM 901 C CA . LEU B 1 25 ? -0.768 -12.945 -3.76 1 98.88 25 LEU B CA 1
ATOM 902 C C . LEU B 1 25 ? 0.615 -12.336 -3.545 1 98.88 25 LEU B C 1
ATOM 904 O O . LEU B 1 25 ? 1.237 -11.852 -4.488 1 98.88 25 LEU B O 1
ATOM 908 N N . VAL B 1 26 ? 1.089 -12.398 -2.322 1 98.81 26 VAL B N 1
ATOM 909 C CA . VAL B 1 26 ? 2.393 -11.82 -2.008 1 98.81 26 VAL B CA 1
ATOM 910 C C . VAL B 1 26 ? 3.477 -12.516 -2.828 1 98.81 26 VAL B C 1
ATOM 912 O O . VAL B 1 26 ? 4.367 -11.867 -3.373 1 98.81 26 VAL B O 1
ATOM 915 N N . ASP B 1 27 ? 3.355 -13.828 -2.998 1 97.81 27 ASP B N 1
ATOM 916 C CA . ASP B 1 27 ? 4.32 -14.586 -3.783 1 97.81 27 ASP B CA 1
ATOM 917 C C . ASP B 1 27 ? 4.305 -14.148 -5.246 1 97.81 27 ASP B C 1
ATOM 919 O O . ASP B 1 27 ? 5.352 -14.125 -5.902 1 97.81 27 ASP B O 1
ATOM 923 N N . THR B 1 28 ? 3.121 -13.922 -5.781 1 98.12 28 THR B N 1
ATOM 924 C CA . THR B 1 28 ? 2.961 -13.492 -7.168 1 98.12 28 THR B CA 1
ATOM 925 C C . THR B 1 28 ? 3.689 -12.172 -7.41 1 98.12 28 THR B C 1
ATOM 927 O O . THR B 1 28 ? 4.207 -11.938 -8.508 1 98.12 28 THR B O 1
ATOM 930 N N . LEU B 1 29 ? 3.818 -11.289 -6.379 1 98.44 29 LEU B N 1
ATOM 931 C CA . LEU B 1 29 ? 4.367 -9.945 -6.516 1 98.44 29 LEU B CA 1
ATOM 932 C C . LEU B 1 29 ? 5.824 -9.906 -6.078 1 98.44 29 LEU B C 1
ATOM 934 O O . LEU B 1 29 ? 6.5 -8.891 -6.242 1 98.44 29 LEU B O 1
ATOM 938 N N . ALA B 1 30 ? 6.332 -11.016 -5.535 1 98.44 30 ALA B N 1
ATOM 939 C CA . ALA B 1 30 ? 7.672 -11.07 -4.953 1 98.44 30 ALA B CA 1
ATOM 940 C C . ALA B 1 30 ? 8.719 -11.383 -6.016 1 98.44 30 ALA B C 1
ATOM 942 O O . ALA B 1 30 ? 8.461 -12.141 -6.957 1 98.44 30 ALA B O 1
ATOM 943 N N . GLU B 1 31 ? 9.844 -10.688 -5.852 1 97.62 31 GLU B N 1
ATOM 944 C CA . GLU B 1 31 ? 11.016 -11.188 -6.566 1 97.62 31 GLU B CA 1
ATOM 945 C C . GLU B 1 31 ? 11.555 -12.461 -5.926 1 97.62 31 GLU B C 1
ATOM 947 O O . GLU B 1 31 ? 11.242 -12.758 -4.773 1 97.62 31 GLU B O 1
ATOM 952 N N . GLN B 1 32 ? 12.297 -13.242 -6.746 1 96.31 32 GLN B N 1
ATOM 953 C CA . GLN B 1 32 ? 12.859 -14.492 -6.23 1 96.31 32 GLN B CA 1
ATOM 954 C C . GLN B 1 32 ? 13.656 -14.25 -4.957 1 96.31 32 GLN B C 1
ATOM 956 O O . GLN B 1 32 ? 14.523 -13.367 -4.918 1 96.31 32 GLN B O 1
ATOM 961 N N . GLY B 1 33 ? 13.289 -15.023 -3.867 1 96.12 33 GLY B N 1
ATOM 962 C CA . GLY B 1 33 ? 14.055 -14.961 -2.635 1 96.12 33 GLY B CA 1
ATOM 963 C C . GLY B 1 33 ? 13.625 -13.836 -1.713 1 96.12 33 GLY B C 1
ATOM 964 O O . GLY B 1 33 ? 14.133 -13.719 -0.596 1 96.12 33 GLY B O 1
ATOM 965 N N . GLU B 1 34 ? 12.797 -13.039 -2.139 1 98.19 34 GLU B N 1
ATOM 966 C CA . GLU B 1 34 ? 12.328 -11.914 -1.337 1 98.19 34 GLU B CA 1
ATOM 967 C C . GLU B 1 34 ? 11.383 -12.375 -0.23 1 98.19 34 GLU B C 1
ATOM 969 O O . GLU B 1 34 ? 10.484 -13.18 -0.47 1 98.19 34 GLU B O 1
ATOM 974 N N . ALA B 1 35 ? 11.656 -11.984 1.002 1 98.12 35 ALA B N 1
ATOM 975 C CA . ALA B 1 35 ? 10.789 -12.336 2.125 1 98.12 35 ALA B CA 1
ATOM 976 C C . ALA B 1 35 ? 9.406 -11.703 1.978 1 98.12 35 ALA B C 1
ATOM 978 O O . ALA B 1 35 ? 9.289 -10.555 1.556 1 98.12 35 ALA B O 1
ATOM 979 N N . PRO B 1 36 ? 8.367 -12.438 2.396 1 98.69 36 PRO B N 1
ATOM 980 C CA . PRO B 1 36 ? 7.012 -11.914 2.246 1 98.69 36 PRO B CA 1
ATOM 981 C C . PRO B 1 36 ? 6.816 -10.578 2.955 1 98.69 36 PRO B C 1
ATOM 983 O O . PRO B 1 36 ? 6.164 -9.68 2.416 1 98.69 36 PRO B O 1
ATOM 986 N N . THR B 1 37 ? 7.379 -10.406 4.176 1 98.88 37 THR B N 1
ATOM 987 C CA . THR B 1 37 ? 7.203 -9.164 4.922 1 98.88 37 THR B CA 1
ATOM 988 C C . THR B 1 37 ? 7.895 -8 4.207 1 98.88 37 THR B C 1
ATOM 990 O O . THR B 1 37 ? 7.422 -6.863 4.266 1 98.88 37 THR B O 1
ATOM 993 N N . THR B 1 38 ? 9 -8.258 3.533 1 98.88 38 THR B N 1
ATOM 994 C CA . THR B 1 38 ? 9.68 -7.238 2.742 1 98.88 38 THR B CA 1
ATOM 995 C C . THR B 1 38 ? 8.797 -6.777 1.584 1 98.88 38 THR B C 1
ATOM 997 O O . THR B 1 38 ? 8.688 -5.578 1.318 1 98.88 38 THR B O 1
ATOM 1000 N N . VAL B 1 39 ? 8.125 -7.672 0.923 1 98.94 39 VAL B N 1
ATOM 1001 C CA . VAL B 1 39 ? 7.219 -7.348 -0.173 1 98.94 39 VAL B CA 1
ATOM 1002 C C . VAL B 1 39 ? 6.094 -6.445 0.335 1 98.94 39 VAL B C 1
ATOM 1004 O O . VAL B 1 39 ? 5.75 -5.449 -0.305 1 98.94 39 VAL B O 1
ATOM 1007 N N . VAL B 1 40 ? 5.527 -6.742 1.495 1 98.94 40 VAL B N 1
ATOM 1008 C CA . VAL B 1 40 ? 4.43 -5.969 2.068 1 98.94 40 VAL B CA 1
ATOM 1009 C C . VAL B 1 40 ? 4.91 -4.559 2.4 1 98.94 40 VAL B C 1
ATOM 1011 O O . VAL B 1 40 ? 4.23 -3.576 2.086 1 98.94 40 VAL B O 1
ATOM 1014 N N . ALA B 1 41 ? 6.105 -4.496 3 1 98.94 41 ALA B N 1
ATOM 1015 C CA . ALA B 1 41 ? 6.652 -3.189 3.355 1 98.94 41 ALA B CA 1
ATOM 1016 C C . ALA B 1 41 ? 6.914 -2.348 2.111 1 98.94 41 ALA B C 1
ATOM 1018 O O . ALA B 1 41 ? 6.613 -1.151 2.088 1 98.94 41 ALA B O 1
ATOM 1019 N N . GLU B 1 42 ? 7.43 -2.957 1.068 1 98.94 42 GLU B N 1
ATOM 1020 C CA . GLU B 1 42 ? 7.812 -2.225 -0.135 1 98.94 42 GLU B CA 1
ATOM 1021 C C . GLU B 1 42 ? 6.586 -1.754 -0.909 1 98.94 42 GLU B C 1
ATOM 1023 O O . GLU B 1 42 ? 6.555 -0.627 -1.408 1 98.94 42 GLU B O 1
ATOM 1028 N N . ILE B 1 43 ? 5.582 -2.566 -1 1 98.94 43 ILE B N 1
ATOM 1029 C CA . ILE B 1 43 ? 4.359 -2.176 -1.697 1 98.94 43 ILE B CA 1
ATOM 1030 C C . ILE B 1 43 ? 3.652 -1.071 -0.917 1 98.94 43 ILE B C 1
ATOM 1032 O O . ILE B 1 43 ? 3.125 -0.125 -1.507 1 98.94 43 ILE B O 1
ATOM 1036 N N . ALA B 1 44 ? 3.656 -1.175 0.416 1 98.94 44 ALA B N 1
ATOM 1037 C CA . ALA B 1 44 ? 3.102 -0.098 1.231 1 98.94 44 ALA B CA 1
ATOM 1038 C C . ALA B 1 44 ? 3.865 1.205 1.013 1 98.94 44 ALA B C 1
ATOM 1040 O O . ALA B 1 44 ? 3.26 2.254 0.776 1 98.94 44 ALA B O 1
ATOM 1041 N N . LEU B 1 45 ? 5.176 1.097 1.082 1 98.94 45 LEU B N 1
ATOM 1042 C CA . LEU B 1 45 ? 5.977 2.303 0.891 1 98.94 45 LEU B CA 1
ATOM 1043 C C . LEU B 1 45 ? 5.699 2.926 -0.474 1 98.94 45 LEU B C 1
ATOM 1045 O O . LEU B 1 45 ? 5.477 4.137 -0.576 1 98.94 45 LEU B O 1
ATOM 1049 N N . LEU B 1 46 ? 5.762 2.152 -1.518 1 98.81 46 LEU B N 1
ATOM 1050 C CA . LEU B 1 46 ? 5.492 2.643 -2.865 1 98.81 46 LEU B CA 1
ATOM 1051 C C . LEU B 1 46 ? 4.148 3.359 -2.924 1 98.81 46 LEU B C 1
ATOM 1053 O O . LEU B 1 46 ? 4.035 4.434 -3.523 1 98.81 46 LEU B O 1
ATOM 1057 N N . SER B 1 47 ? 3.125 2.77 -2.314 1 98.75 47 SER B N 1
ATOM 1058 C CA . SER B 1 47 ? 1.786 3.35 -2.32 1 98.75 47 SER B CA 1
ATOM 1059 C C . SER B 1 47 ? 1.76 4.688 -1.591 1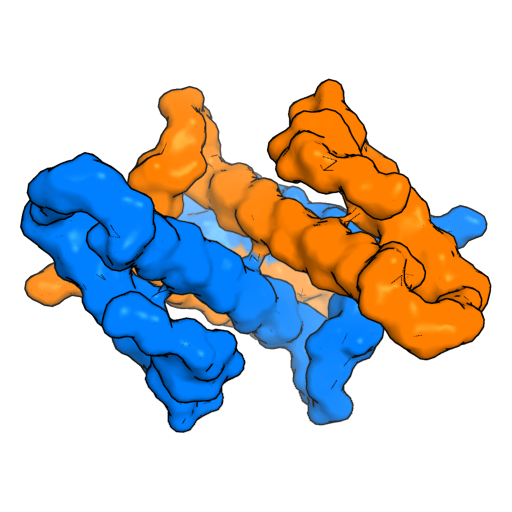 98.75 47 SER B C 1
ATOM 1061 O O . SER B 1 47 ? 1.137 5.645 -2.059 1 98.75 47 SER B O 1
ATOM 1063 N N . PHE B 1 48 ? 2.389 4.77 -0.445 1 98.94 48 PHE B N 1
ATOM 1064 C CA . PHE B 1 48 ? 2.42 6.012 0.315 1 98.94 48 PHE B CA 1
ATOM 1065 C C . PHE B 1 48 ? 3.176 7.094 -0.447 1 98.94 48 PHE B C 1
ATOM 1067 O O . PHE B 1 48 ? 2.758 8.25 -0.467 1 98.94 48 PHE B O 1
ATOM 1074 N N . VAL B 1 49 ? 4.281 6.754 -1.074 1 98.75 49 VAL B N 1
ATOM 1075 C CA . VAL B 1 49 ? 5.051 7.727 -1.844 1 98.75 49 VAL B CA 1
ATOM 1076 C C . VAL B 1 49 ? 4.223 8.219 -3.029 1 98.75 49 VAL B C 1
ATOM 1078 O O . VAL B 1 49 ? 4.184 9.414 -3.312 1 98.75 49 VAL B O 1
ATOM 1081 N N . GLN B 1 50 ? 3.561 7.273 -3.711 1 98.25 50 GLN B N 1
ATOM 1082 C CA . GLN B 1 50 ? 2.697 7.629 -4.832 1 98.25 50 GLN B CA 1
ATOM 1083 C C . GLN B 1 50 ? 1.615 8.617 -4.402 1 98.25 50 GLN B C 1
ATOM 1085 O O . GLN B 1 50 ? 1.332 9.586 -5.109 1 98.25 50 GLN B O 1
ATOM 1090 N N . ARG B 1 51 ? 1.018 8.398 -3.258 1 97.88 51 ARG B N 1
ATOM 1091 C CA . ARG B 1 51 ? -0.052 9.266 -2.768 1 97.88 51 ARG B CA 1
ATOM 1092 C C . ARG B 1 51 ? 0.491 10.625 -2.354 1 97.88 51 ARG B C 1
ATOM 1094 O O . ARG B 1 51 ? -0.118 11.656 -2.646 1 97.88 51 ARG B O 1
ATOM 1101 N N . SER B 1 52 ? 1.579 10.594 -1.709 1 98.25 52 SER B N 1
ATOM 1102 C CA . SER B 1 52 ? 2.219 11.859 -1.347 1 98.25 52 SER B CA 1
ATOM 1103 C C . SER B 1 52 ? 2.566 12.672 -2.586 1 98.25 52 SER B C 1
ATOM 1105 O O . SER B 1 52 ? 2.275 13.867 -2.646 1 98.25 52 SER B O 1
ATOM 1107 N N . HIS B 1 53 ? 3.168 12.102 -3.531 1 97.25 53 HIS B N 1
ATOM 1108 C CA . HIS B 1 53 ? 3.549 12.734 -4.789 1 97.25 53 HIS B CA 1
ATOM 1109 C C . HIS B 1 53 ? 2.34 13.352 -5.48 1 97.25 53 HIS B C 1
ATOM 1111 O O . HIS B 1 53 ? 2.412 14.484 -5.973 1 97.25 53 HIS B O 1
ATOM 1117 N N . ALA B 1 54 ? 1.279 12.586 -5.508 1 95.81 54 ALA B N 1
ATOM 1118 C CA . ALA B 1 54 ? 0.051 13.055 -6.145 1 95.81 54 ALA B CA 1
ATOM 1119 C C . ALA B 1 54 ? -0.487 14.297 -5.449 1 95.81 54 ALA B C 1
ATOM 1121 O O . ALA B 1 54 ? -0.95 15.234 -6.105 1 95.81 54 ALA B O 1
ATOM 1122 N N . ILE B 1 55 ? -0.461 14.344 -4.148 1 95.44 55 ILE B N 1
ATOM 1123 C CA . ILE B 1 55 ? -0.937 15.477 -3.369 1 95.44 55 ILE B CA 1
ATOM 1124 C C . ILE B 1 55 ? -0.131 16.719 -3.73 1 95.44 55 ILE B C 1
ATOM 1126 O O . ILE B 1 55 ? -0.686 17.828 -3.834 1 95.44 55 ILE B O 1
ATOM 1130 N N . VAL B 1 56 ? 1.172 16.547 -3.924 1 95.12 56 VAL B N 1
ATOM 1131 C CA . VAL B 1 56 ? 2.061 17.703 -4.09 1 95.12 56 VAL B CA 1
ATOM 1132 C C . VAL B 1 56 ? 2.139 18.078 -5.566 1 95.12 56 VAL B C 1
ATOM 1134 O O . VAL B 1 56 ? 2.031 19.25 -5.918 1 95.12 56 VAL B O 1
ATOM 1137 N N . HIS B 1 57 ? 2.26 17.188 -6.473 1 93.06 57 HIS B N 1
ATOM 1138 C CA . HIS B 1 57 ? 2.58 17.5 -7.859 1 93.06 57 HIS B CA 1
ATOM 1139 C C . HIS B 1 57 ? 1.328 17.484 -8.734 1 93.06 57 HIS B C 1
ATOM 1141 O O . HIS B 1 57 ? 1.344 17.984 -9.859 1 93.06 57 HIS B O 1
ATOM 1147 N N . HIS B 1 58 ? 0.303 16.875 -8.297 1 90.31 58 HIS B N 1
ATOM 1148 C CA . HIS B 1 58 ? -0.921 16.859 -9.094 1 90.31 58 HIS B CA 1
ATOM 1149 C C . HIS B 1 58 ? -2 17.734 -8.453 1 90.31 58 HIS B C 1
ATOM 1151 O O . HIS B 1 58 ? -3.168 17.656 -8.844 1 90.31 58 HIS B O 1
ATOM 1157 N N . ALA B 1 59 ? -1.604 18.5 -7.441 1 86.62 59 ALA B N 1
ATOM 1158 C CA . ALA B 1 59 ? -2.535 19.422 -6.797 1 86.62 59 ALA B CA 1
ATOM 1159 C C . ALA B 1 59 ? -2.852 20.609 -7.707 1 86.62 59 ALA B C 1
ATOM 1161 O O . ALA B 1 59 ? -2.018 21.016 -8.516 1 86.62 59 ALA B O 1
ATOM 1162 N N . GLU B 1 60 ? -4.211 21 -7.469 1 88.12 60 GLU B N 1
ATOM 1163 C CA . GLU B 1 60 ? -4.59 22.25 -8.109 1 88.12 60 GLU B CA 1
ATOM 1164 C C . GLU B 1 60 ? -4.289 23.438 -7.207 1 88.12 60 GLU B C 1
ATOM 1166 O O . GLU B 1 60 ? -4.824 23.547 -6.102 1 88.12 60 GLU B O 1
ATOM 1171 N N . GLY B 1 61 ? -3.281 24.266 -7.5 1 88.88 61 GLY B N 1
ATOM 1172 C CA . GLY B 1 61 ? -3.004 25.453 -6.703 1 88.88 61 GLY B CA 1
ATOM 1173 C C . GLY B 1 61 ? -1.754 25.328 -5.852 1 88.88 61 GLY B C 1
ATOM 1174 O O . GLY B 1 61 ? -0.902 24.469 -6.121 1 88.88 61 GLY B O 1
ATOM 1175 N N . GLU B 1 62 ? -1.727 26.188 -4.805 1 93.38 62 GLU B N 1
ATOM 1176 C CA . GLU B 1 62 ? -0.545 26.234 -3.945 1 93.38 62 GLU B CA 1
ATOM 1177 C C . GLU B 1 62 ? -0.565 25.094 -2.926 1 93.38 62 GLU B C 1
ATOM 1179 O O . GLU B 1 62 ? -1.599 24.828 -2.312 1 93.38 62 GLU B O 1
ATOM 1184 N N . VAL B 1 63 ? 0.561 24.453 -2.811 1 93.56 63 VAL B N 1
ATOM 1185 C CA . VAL B 1 63 ? 0.732 23.375 -1.848 1 93.56 63 VAL B CA 1
ATOM 1186 C C . VAL B 1 63 ? 1.421 23.906 -0.592 1 93.56 63 VAL B C 1
ATOM 1188 O O . VAL B 1 63 ? 2.465 24.547 -0.675 1 93.56 63 VAL B O 1
ATOM 1191 N N . PRO B 1 64 ? 0.827 23.547 0.559 1 95.19 64 PRO B N 1
ATOM 1192 C CA . PRO B 1 64 ? 1.491 23.938 1.805 1 95.19 64 PRO B CA 1
ATOM 1193 C C . PRO B 1 64 ? 2.912 23.391 1.912 1 95.19 64 PRO B C 1
ATOM 1195 O O . PRO B 1 64 ? 3.176 22.266 1.497 1 95.19 64 PRO B O 1
ATOM 1198 N N . ALA B 1 65 ? 3.76 24.25 2.543 1 96.81 65 ALA B N 1
ATOM 1199 C CA . ALA B 1 65 ? 5.176 23.906 2.65 1 96.81 65 ALA B CA 1
ATOM 1200 C C . ALA B 1 65 ? 5.379 22.609 3.414 1 96.81 65 ALA B C 1
ATOM 1202 O O . ALA B 1 65 ? 6.301 21.844 3.117 1 96.81 65 ALA B O 1
ATOM 1203 N N . ASP B 1 66 ? 4.574 22.328 4.355 1 97.44 66 ASP B N 1
ATOM 1204 C CA . ASP B 1 66 ? 4.715 21.125 5.16 1 97.44 66 ASP B CA 1
ATOM 1205 C C . ASP B 1 66 ? 4.477 19.875 4.312 1 97.44 66 ASP B C 1
ATOM 1207 O O . ASP B 1 66 ? 5.141 18.859 4.5 1 97.44 66 ASP B O 1
ATOM 1211 N N . LEU B 1 67 ? 3.564 19.953 3.391 1 98.12 67 LEU B N 1
ATOM 1212 C CA . LEU B 1 67 ? 3.285 18.812 2.514 1 98.12 67 LEU B CA 1
ATOM 1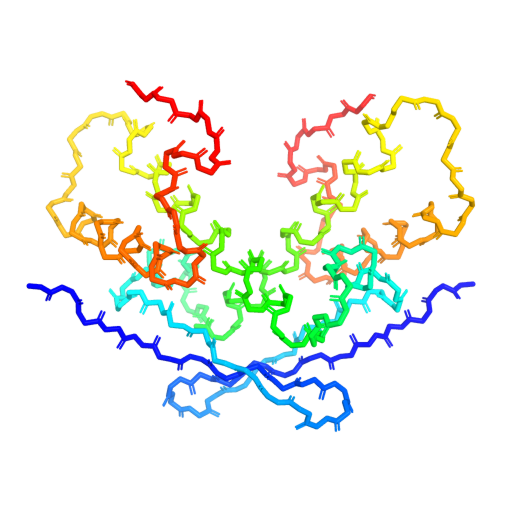213 C C . LEU B 1 67 ? 4.426 18.609 1.524 1 98.12 67 LEU B C 1
ATOM 1215 O O . LEU B 1 67 ? 4.746 17.469 1.176 1 98.12 67 LEU B O 1
ATOM 1219 N N . GLU B 1 68 ? 5.012 19.656 1.054 1 97.81 68 GLU B N 1
ATOM 1220 C CA . GLU B 1 68 ? 6.18 19.531 0.185 1 97.81 68 GLU B CA 1
ATOM 1221 C C . GLU B 1 68 ? 7.328 18.828 0.892 1 97.81 68 GLU B C 1
ATOM 1223 O O . GLU B 1 68 ? 7.969 17.953 0.312 1 97.81 68 GLU B O 1
ATOM 1228 N N . ALA B 1 69 ? 7.508 19.25 2.076 1 98.56 69 ALA B N 1
ATOM 1229 C CA . ALA B 1 69 ? 8.594 18.656 2.857 1 98.56 69 ALA B CA 1
ATOM 1230 C C . ALA B 1 69 ? 8.32 17.172 3.131 1 98.56 69 ALA B C 1
ATOM 1232 O O . ALA B 1 69 ? 9.242 16.359 3.107 1 98.56 69 ALA B O 1
ATOM 1233 N N . ILE B 1 70 ? 7.094 16.844 3.391 1 98.75 70 ILE B N 1
ATOM 1234 C CA . ILE B 1 70 ? 6.699 15.453 3.625 1 98.75 70 ILE B CA 1
ATOM 1235 C C . ILE B 1 70 ? 6.965 14.625 2.371 1 98.75 70 ILE B C 1
ATOM 1237 O O . ILE B 1 70 ? 7.531 13.531 2.451 1 98.75 70 ILE B O 1
ATOM 1241 N N . ASN B 1 71 ? 6.562 15.133 1.224 1 98.56 71 ASN B N 1
ATOM 1242 C CA . ASN B 1 71 ? 6.789 14.43 -0.033 1 98.56 71 ASN B CA 1
ATOM 1243 C C . ASN B 1 71 ? 8.273 14.234 -0.311 1 98.56 71 ASN B C 1
ATOM 1245 O O . ASN B 1 71 ? 8.695 13.172 -0.769 1 98.56 71 ASN B O 1
ATOM 1249 N N . GLU B 1 72 ? 9.055 15.305 -0.056 1 98.5 72 GLU B N 1
ATOM 1250 C CA . GLU B 1 72 ? 10.5 15.188 -0.246 1 98.5 72 GLU B CA 1
ATOM 1251 C C . GLU B 1 72 ? 11.078 14.07 0.61 1 98.5 72 GLU B C 1
ATOM 1253 O O . GLU B 1 72 ? 11.906 13.281 0.138 1 98.5 72 GLU B O 1
ATOM 1258 N N . LYS B 1 73 ? 10.68 13.992 1.858 1 98.88 73 LYS B N 1
ATOM 1259 C CA . LYS B 1 73 ? 11.148 12.93 2.748 1 98.88 73 LYS B CA 1
ATOM 1260 C C . LYS B 1 73 ? 10.672 11.562 2.268 1 98.88 73 LYS B C 1
ATOM 1262 O O . LYS B 1 73 ? 11.414 10.586 2.336 1 98.88 73 LYS B O 1
ATOM 1267 N N . ALA B 1 74 ? 9.406 11.5 1.837 1 98.88 74 ALA B N 1
ATOM 1268 C CA . ALA B 1 74 ? 8.875 10.234 1.328 1 98.88 74 ALA B CA 1
ATOM 1269 C C . ALA B 1 74 ? 9.703 9.719 0.158 1 98.88 74 ALA B C 1
ATOM 1271 O O . ALA B 1 74 ? 10.039 8.539 0.105 1 98.88 74 ALA B O 1
ATOM 1272 N N . GLU B 1 75 ? 10.008 10.562 -0.735 1 98.5 75 GLU B N 1
ATOM 1273 C CA . GLU B 1 75 ? 10.781 10.172 -1.908 1 98.5 75 GLU B CA 1
ATOM 1274 C C . GLU B 1 75 ? 12.211 9.781 -1.525 1 98.5 75 GLU B C 1
ATOM 1276 O O . GLU B 1 75 ? 12.797 8.883 -2.129 1 98.5 75 GLU B O 1
ATOM 1281 N N . ALA B 1 76 ? 12.727 10.484 -0.562 1 98.88 76 ALA B N 1
ATOM 1282 C CA . ALA B 1 76 ? 14.055 10.109 -0.062 1 98.88 76 ALA B CA 1
ATOM 1283 C C . ALA B 1 76 ? 14.039 8.703 0.531 1 98.88 76 ALA B C 1
ATOM 1285 O O . ALA B 1 76 ? 14.969 7.926 0.32 1 98.88 76 ALA B O 1
ATOM 1286 N N . LEU B 1 77 ? 13.055 8.344 1.326 1 98.94 77 LEU B N 1
ATOM 1287 C CA . LEU B 1 77 ? 12.922 7.004 1.899 1 98.94 77 LEU B CA 1
ATOM 1288 C C . LEU B 1 77 ? 12.789 5.953 0.804 1 98.94 77 LEU B C 1
ATOM 1290 O O . LEU B 1 77 ? 13.344 4.859 0.917 1 98.94 77 LEU B O 1
ATOM 1294 N N . PHE B 1 78 ? 12.055 6.316 -0.26 1 98.88 78 PHE B N 1
ATOM 1295 C CA . PHE B 1 78 ? 11.906 5.43 -1.407 1 98.88 78 PHE B CA 1
ATOM 1296 C C . PHE B 1 78 ? 13.266 5.125 -2.029 1 98.88 78 PHE B C 1
ATOM 1298 O O . PHE B 1 78 ? 13.594 3.963 -2.277 1 98.88 78 PHE B O 1
ATOM 1305 N N . GLU B 1 79 ? 14.008 6.16 -2.26 1 98.88 79 GLU B N 1
ATOM 1306 C CA . GLU B 1 79 ? 15.32 5.988 -2.881 1 98.88 79 GLU B CA 1
ATOM 1307 C C . GLU B 1 79 ? 16.234 5.137 -2.008 1 98.88 79 GLU B C 1
ATOM 1309 O O . GLU B 1 79 ? 16.984 4.309 -2.518 1 98.88 79 GLU B O 1
ATOM 1314 N N . GLU B 1 80 ? 16.203 5.402 -0.759 1 98.5 80 GLU B N 1
ATOM 1315 C CA . GLU B 1 80 ? 17 4.625 0.173 1 98.5 80 GLU B CA 1
ATOM 1316 C C . GLU B 1 80 ? 16.641 3.145 0.122 1 98.5 80 GLU B C 1
ATOM 1318 O O . GLU B 1 80 ? 17.516 2.281 0.139 1 98.5 80 GLU B O 1
ATOM 1323 N N . ARG B 1 81 ? 15.414 2.828 -0.003 1 98.25 81 ARG B N 1
ATOM 1324 C CA . ARG B 1 81 ? 14.93 1.452 0.043 1 98.25 81 ARG B CA 1
ATOM 1325 C C . ARG B 1 81 ? 15.141 0.751 -1.294 1 98.25 81 ARG B C 1
ATOM 1327 O O . ARG B 1 81 ? 15.539 -0.415 -1.334 1 98.25 81 ARG B O 1
ATOM 1334 N N . PHE B 1 82 ? 14.828 1.45 -2.357 1 98 82 PHE B N 1
ATOM 1335 C CA . PHE B 1 82 ? 14.758 0.813 -3.668 1 98 82 PHE B CA 1
ATOM 1336 C C . PHE B 1 82 ? 16.031 1.063 -4.465 1 98 82 PHE B C 1
ATOM 1338 O O . PHE B 1 82 ? 16.281 0.406 -5.477 1 98 82 PHE B O 1
ATOM 1345 N N . GLY B 1 83 ? 16.812 2.039 -4.102 1 98.19 83 GLY B N 1
ATOM 1346 C CA . GLY B 1 83 ? 18.078 2.285 -4.758 1 98.19 83 GLY B CA 1
ATOM 1347 C C . GLY B 1 83 ? 17.953 3.104 -6.027 1 98.19 83 GLY B C 1
ATOM 1348 O O . GLY B 1 83 ? 18.875 3.156 -6.836 1 98.19 83 GLY B O 1
ATOM 1349 N N . MET B 1 84 ? 16.844 3.67 -6.281 1 97.88 84 MET B N 1
ATOM 1350 C CA . MET B 1 84 ? 16.562 4.531 -7.426 1 97.88 84 MET B CA 1
ATOM 1351 C C . MET B 1 84 ? 15.531 5.598 -7.059 1 97.88 84 MET B C 1
ATOM 1353 O O . MET B 1 84 ? 14.828 5.473 -6.055 1 97.88 84 MET B O 1
ATOM 1357 N N . THR B 1 85 ? 15.492 6.578 -7.82 1 96.94 85 THR B N 1
ATOM 1358 C CA . THR B 1 85 ? 14.547 7.648 -7.527 1 96.94 85 THR B CA 1
ATOM 1359 C C . THR B 1 85 ? 13.125 7.238 -7.91 1 96.94 85 THR B C 1
ATOM 1361 O O . THR B 1 85 ? 12.938 6.301 -8.688 1 96.94 85 THR B O 1
ATOM 1364 N N . PHE B 1 86 ? 12.18 7.883 -7.305 1 97 86 PHE B N 1
ATOM 1365 C CA . PHE B 1 86 ? 10.773 7.621 -7.602 1 97 86 PHE B CA 1
ATOM 1366 C C . PHE B 1 86 ? 10.477 7.898 -9.07 1 97 86 PHE B C 1
ATOM 1368 O O . PHE B 1 86 ? 9.766 7.129 -9.719 1 97 86 PHE B O 1
ATOM 1375 N N . GLU B 1 87 ? 11 8.992 -9.578 1 94.56 87 GLU B N 1
ATOM 1376 C CA . GLU B 1 87 ? 10.82 9.359 -10.984 1 94.56 87 GLU B CA 1
ATOM 1377 C C . GLU B 1 87 ? 11.344 8.266 -11.906 1 94.56 87 GLU B C 1
ATOM 1379 O O . GLU B 1 87 ? 10.688 7.918 -12.898 1 94.56 87 GLU B O 1
ATOM 1384 N N . GLU B 1 88 ? 12.484 7.812 -11.617 1 95.88 88 GLU B N 1
ATOM 1385 C CA . GLU B 1 88 ? 13.07 6.738 -12.414 1 95.88 88 GLU B CA 1
ATOM 1386 C C . GLU B 1 88 ? 12.203 5.48 -12.367 1 95.88 88 GLU B C 1
ATOM 1388 O O . GLU B 1 88 ? 12 4.82 -13.391 1 95.88 88 GLU B O 1
ATOM 1393 N N . ALA B 1 89 ? 11.719 5.129 -11.203 1 94.69 89 ALA B N 1
ATOM 1394 C CA . ALA B 1 89 ? 10.969 3.896 -10.977 1 94.69 89 ALA B CA 1
ATOM 1395 C C . ALA B 1 89 ? 9.641 3.918 -11.734 1 94.69 89 ALA B C 1
ATOM 1397 O O . ALA B 1 89 ? 9.188 2.885 -12.227 1 94.69 89 ALA B O 1
ATOM 1398 N N . THR B 1 90 ? 8.945 5.066 -11.766 1 93.06 90 THR B N 1
ATOM 1399 C CA . THR B 1 90 ? 7.602 5.16 -12.336 1 93.06 90 THR B CA 1
ATOM 1400 C C . THR B 1 90 ? 7.656 5.691 -13.766 1 93.06 90 THR B C 1
ATOM 1402 O O . THR B 1 90 ? 6.672 5.613 -14.5 1 93.06 90 THR B O 1
ATOM 1405 N N . GLY B 1 91 ? 8.797 6.145 -14.25 1 88.19 91 GLY B N 1
ATOM 1406 C CA . GLY B 1 91 ? 8.891 6.773 -15.562 1 88.19 91 GLY B CA 1
ATOM 1407 C C . GLY B 1 91 ? 8.062 8.039 -15.672 1 88.19 91 GLY B C 1
ATOM 1408 O O . GLY B 1 91 ? 7.699 8.453 -16.781 1 88.19 91 GLY B O 1
ATOM 1409 N N . HIS B 1 92 ? 7.555 8.438 -14.609 1 76.56 92 HIS B N 1
ATOM 1410 C CA . HIS B 1 92 ? 6.66 9.586 -14.516 1 76.56 92 HIS B CA 1
ATOM 1411 C C . HIS B 1 92 ? 7.441 10.883 -14.359 1 76.56 92 HIS B C 1
ATOM 1413 O O . HIS B 1 92 ? 8.375 10.961 -13.562 1 76.56 92 HIS B O 1
ATOM 1419 N N . SER B 1 93 ? 7.391 11.812 -15.461 1 67.75 93 SER B N 1
ATOM 1420 C CA . SER B 1 93 ? 7.98 13.141 -15.344 1 67.75 93 SER B CA 1
ATOM 1421 C C . SER B 1 93 ? 6.906 14.227 -15.336 1 67.75 93 SER B C 1
ATOM 1423 O O . SER B 1 93 ? 5.848 14.062 -15.945 1 67.75 93 SER B O 1
ATOM 1425 N N . HIS B 1 94 ? 6.691 15 -14.289 1 60.56 94 HIS B N 1
ATOM 1426 C CA . HIS B 1 94 ? 5.73 16.094 -14.25 1 60.56 94 HIS B CA 1
ATOM 1427 C C . HIS B 1 94 ? 6.176 17.25 -15.148 1 60.56 94 HIS B C 1
ATOM 1429 O O . HIS B 1 94 ? 7.363 17.406 -15.43 1 60.56 94 HIS B O 1
#

InterPro domains:
  IPR055967 Protein of unknown function DUF7545 [PF24411] (1-94)

Sequence (188 aa):
MVDTETYTIEGPDGDTDELELPEGLVDTLAEQGEAPTTVVAEIALLSFVQRSHAIVHHAEGEVPADLEAINEKAEALFEERFGMTFEEATGHSHMVDTETYTIEGPDGDTDELELPEGLVDTLAEQGEAPTTVVAEIALLSFVQRSHAIVHHAEGEVPADLEAINEKAEALFEERFGMTFEEATGHSH

Secondary structure (DSSP, 8-state):
-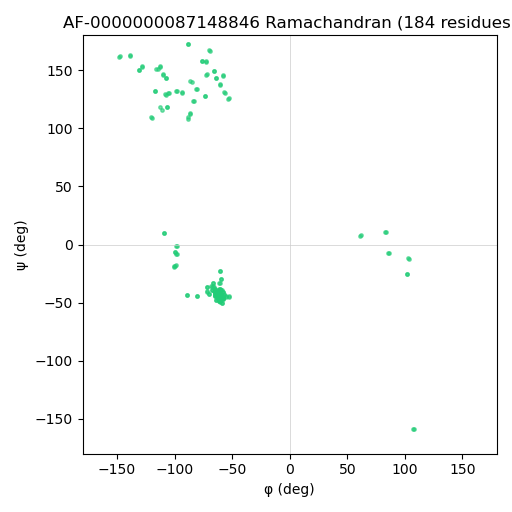--EEEEEEE-TTS-EEEEEEETTHHHHHPPTT--HHHHHHHHHHHHHHHHHHHHHHS-SSPPPHHHHHHHHHHHHHHHHHHSS-HHHHHT---/---EEEEEEE-TTS-EEEEEEETTHHHHHPPTT--HHHHHHHHHHHHHHHHHHHHHHS-SSPPPHHHHHHHHHHHHHHHHHHSS-HHHHHT---

Nearest PDB structures (foldseek):
  6ha8-assembly1_V  TM=6.685E-01  e=4.751E+00  Bacillus subtilis subsp. subtilis str. 168
  8vb0-assembly1_J  TM=6.859E-01  e=6.137E+00  Pectobacterium phage PhiM1
  8vb0-assembly1_N  TM=6.680E-01  e=6.137E+00  Pectobacterium phage PhiM1
  6ha8-assembly1_V  TM=6.686E-01  e=5.509E+00  Bacillus subtilis subsp. subtilis str. 168
  8vb0-assembly1_J  TM=6.853E-01  e=6.669E+00  Pectobacterium phage PhiM1

pLDDT: mean 96.29, std 5.93, range [60.56, 99.0]